Protein AF-A0A6B9CLL8-F1 (afdb_monomer_lite)

Secondary structure (DSSP, 8-state):
-EESSTTHHHHHH-HHHHSS-HHHHHHHTTPPEES-HHHHHHHHHH-SSS----B--HHHHHHHHHHTSPPBTTT---S----S--SS-PPP-----TT-TTHHHHHHHHHHHHHTTHHHHHHHHHHHHHHHHHHHTTB---SSSS------TT---HHHHHHHHHHHHHHHHHHHHHHHHHHHHHHHHHHHHHHHHHHHHTTS--------

pLDDT: mean 75.71, std 17.07, range [31.92, 96.31]

Organism: NCBI:txid1570515

Foldseek 3Di:
DEAPDDCPCVVLVVCVVCVVDVVSVVVSVPDDHDHDPVVLVVVCLPPPPDRRDYDDDQVVVLLCCLPPQFDAPPPLDRSDDRDPDDPDDDDDDDDDPPPDPCPVVVVVVVVVCVVVCVVVVVVVVVLVVSCVVSVVVRGHRDDDDDDDPPCVVPPPDVVNCVVVVVVVVVVVVVVVVVVVVCVVVVVVVVVVVVVVVVVVVVVPDDDDDDDD

InterPro domains:
  IPR052192 Ionotropic receptor [PTHR42643] (37-196)

Sequence (212 aa):
GTLDHNGWERWFNASNLTDNDPLLKKLFRKMEYVPTLLEGVQNASRAYFWPYAFLASRTALDYLVQTDFAPAYSTKRSLMHVSNECFVRYQVVQLFPPNSLYTDKMNNFVTRSNEHGLLDQLVTDNDWEVQRIAMKTGKKVTKGLSQTVLMEDRVLSVEDTQGMFLILGSGVLMALLALSLEKLNGCIVALRARNKSDRVQDHGVDFNRPKL

Structure (mmCIF, N/CA/C/O backbone):
data_AF-A0A6B9CLL8-F1
#
_entry.id   AF-A0A6B9CLL8-F1
#
loop_
_atom_site.group_PDB
_atom_site.id
_atom_site.type_symbol
_atom_site.label_atom_id
_atom_site.label_alt_id
_atom_site.label_comp_id
_atom_site.label_asym_id
_atom_site.label_entity_id
_atom_site.label_seq_id
_atom_site.pdbx_PDB_ins_code
_atom_site.Cartn_x
_atom_site.Cartn_y
_atom_site.Cartn_z
_atom_site.occupancy
_atom_site.B_iso_or_equiv
_atom_site.auth_seq_id
_atom_site.auth_comp_id
_atom_site.auth_asym_id
_atom_site.auth_atom_id
_atom_site.pdbx_PDB_model_num
ATOM 1 N N . GLY A 1 1 ? 5.970 -9.712 6.180 1.00 85.50 1 GLY A N 1
ATOM 2 C CA . GLY A 1 1 ? 6.668 -10.459 5.126 1.00 85.50 1 GLY A CA 1
ATOM 3 C C . GLY A 1 1 ? 6.700 -9.693 3.821 1.00 85.50 1 GLY A C 1
ATOM 4 O O . GLY A 1 1 ? 6.220 -8.565 3.768 1.00 85.50 1 GLY A O 1
ATOM 5 N N . THR A 1 2 ? 7.261 -10.300 2.782 1.00 89.00 2 THR A N 1
ATOM 6 C CA . THR A 1 2 ? 7.243 -9.818 1.393 1.00 89.00 2 THR A CA 1
ATOM 7 C C . THR A 1 2 ? 7.076 -10.998 0.433 1.00 89.00 2 THR A C 1
ATOM 9 O O . THR A 1 2 ? 6.972 -12.138 0.881 1.00 89.00 2 THR A O 1
ATOM 12 N N . LEU A 1 3 ? 7.014 -10.734 -0.870 1.00 89.50 3 LEU A N 1
ATOM 13 C CA . LEU A 1 3 ? 6.911 -11.776 -1.888 1.00 89.50 3 LEU A CA 1
ATOM 14 C C . LEU A 1 3 ? 8.250 -12.505 -2.050 1.00 89.50 3 LEU A C 1
ATOM 16 O O . LEU A 1 3 ? 9.308 -11.877 -2.035 1.00 89.50 3 LEU A O 1
ATOM 20 N N . ASP A 1 4 ? 8.204 -13.820 -2.221 1.00 87.19 4 ASP A N 1
ATOM 21 C CA . ASP A 1 4 ? 9.389 -14.647 -2.482 1.00 87.19 4 ASP A CA 1
ATOM 22 C C . ASP A 1 4 ? 9.936 -14.483 -3.912 1.00 87.19 4 ASP A C 1
ATOM 24 O O . ASP A 1 4 ? 11.095 -14.761 -4.165 1.00 87.19 4 ASP A O 1
ATOM 28 N N . HIS A 1 5 ? 9.144 -13.963 -4.845 1.00 85.38 5 HIS A N 1
ATOM 29 C CA . HIS A 1 5 ? 9.512 -13.825 -6.256 1.00 85.38 5 HIS A CA 1
ATOM 30 C C . HIS A 1 5 ? 9.568 -12.357 -6.735 1.00 85.38 5 HIS A C 1
ATOM 32 O O . HIS A 1 5 ? 9.324 -11.413 -5.980 1.00 85.38 5 HIS A O 1
ATOM 38 N N . ASN A 1 6 ? 9.806 -12.139 -8.035 1.00 79.94 6 ASN A N 1
ATOM 39 C CA . ASN A 1 6 ? 9.796 -10.821 -8.703 1.00 79.94 6 ASN A CA 1
ATOM 40 C C . ASN A 1 6 ? 10.872 -9.840 -8.206 1.00 79.94 6 ASN A C 1
ATOM 42 O O . ASN A 1 6 ? 10.711 -8.623 -8.284 1.00 79.94 6 ASN A O 1
ATOM 46 N N . GLY A 1 7 ? 11.989 -10.370 -7.702 1.00 81.00 7 GLY A N 1
ATOM 47 C CA . GLY A 1 7 ? 13.150 -9.582 -7.289 1.00 81.00 7 GLY A CA 1
ATOM 48 C C . GLY A 1 7 ? 13.070 -9.008 -5.874 1.00 81.00 7 GLY A C 1
ATOM 49 O O . GLY A 1 7 ? 14.084 -8.505 -5.397 1.00 81.00 7 GLY A O 1
ATOM 50 N N . TRP A 1 8 ? 11.935 -9.128 -5.177 1.00 81.75 8 TRP A N 1
ATOM 51 C CA . TRP A 1 8 ? 11.786 -8.717 -3.774 1.00 81.75 8 TRP A CA 1
ATOM 52 C C . TRP A 1 8 ? 12.769 -9.442 -2.853 1.00 81.75 8 TRP A C 1
ATOM 54 O O . TRP A 1 8 ? 13.463 -8.799 -2.065 1.00 81.75 8 TRP A O 1
ATOM 64 N N . GLU A 1 9 ? 12.908 -10.757 -3.036 1.00 80.25 9 GLU A N 1
ATOM 65 C CA . GLU A 1 9 ? 13.928 -11.576 -2.379 1.00 80.25 9 GLU A CA 1
ATOM 66 C C . GLU A 1 9 ? 15.328 -10.984 -2.570 1.00 80.25 9 GLU A C 1
ATOM 68 O O . GLU A 1 9 ? 16.073 -10.845 -1.613 1.00 80.25 9 GLU A O 1
ATOM 73 N N . ARG A 1 10 ? 15.682 -10.541 -3.782 1.00 79.88 10 ARG A N 1
ATOM 74 C CA . ARG A 1 10 ? 17.022 -10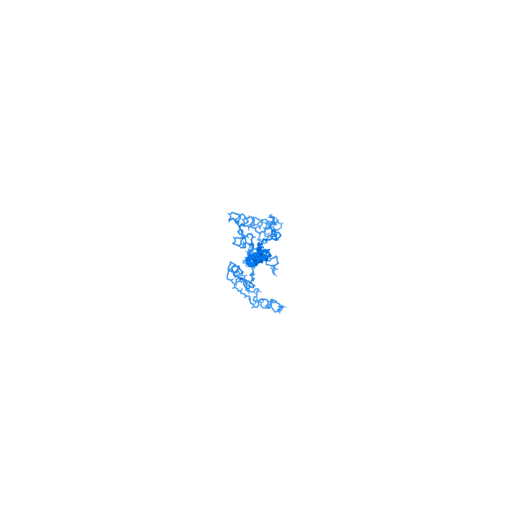.024 -4.073 1.00 79.88 10 ARG A CA 1
ATOM 75 C C . ARG A 1 10 ? 17.221 -8.652 -3.463 1.00 79.88 10 ARG A C 1
ATOM 77 O O . ARG A 1 10 ? 18.300 -8.391 -2.967 1.00 79.88 10 ARG A O 1
ATOM 84 N N . TRP A 1 11 ? 16.209 -7.792 -3.459 1.00 75.44 11 TRP A N 1
ATOM 85 C CA . TRP A 1 11 ? 16.319 -6.455 -2.874 1.00 75.44 11 TRP A CA 1
ATOM 86 C C . TRP A 1 11 ? 16.490 -6.480 -1.357 1.00 75.44 11 TRP A C 1
ATOM 88 O O . TRP A 1 11 ? 17.262 -5.685 -0.825 1.00 75.44 11 TRP A O 1
ATOM 98 N N . PHE A 1 12 ? 15.808 -7.396 -0.669 1.00 74.94 12 PHE A N 1
ATOM 99 C CA . PHE A 1 12 ? 15.876 -7.496 0.789 1.00 74.94 12 PHE A CA 1
ATOM 100 C C . PHE A 1 12 ? 16.927 -8.490 1.301 1.00 74.94 12 PHE A C 1
ATOM 102 O O . PHE A 1 12 ? 17.366 -8.368 2.444 1.00 74.94 12 PHE A O 1
ATOM 109 N N . ASN A 1 13 ? 17.370 -9.432 0.464 1.00 70.81 13 ASN A N 1
ATOM 110 C CA . ASN A 1 13 ? 18.474 -10.349 0.757 1.00 70.81 13 ASN A CA 1
ATOM 111 C C . ASN A 1 13 ? 19.832 -9.828 0.253 1.00 70.81 13 ASN A C 1
ATOM 113 O O . ASN A 1 13 ? 20.867 -10.276 0.739 1.00 70.81 13 ASN A O 1
ATOM 117 N N . ALA A 1 14 ? 19.874 -8.889 -0.706 1.00 57.78 14 ALA A N 1
ATOM 118 C CA . ALA A 1 14 ? 21.137 -8.322 -1.173 1.00 57.78 14 ALA A CA 1
ATOM 119 C C . ALA A 1 14 ? 21.831 -7.593 -0.022 1.00 57.78 14 ALA A C 1
ATOM 121 O O . ALA A 1 14 ? 21.461 -6.483 0.366 1.00 57.78 14 ALA A O 1
ATOM 122 N N . SER A 1 15 ? 22.901 -8.223 0.454 1.00 51.88 15 SER A N 1
ATOM 123 C CA . SER A 1 15 ? 23.824 -7.746 1.480 1.00 51.88 15 SER A CA 1
ATOM 124 C C . SER A 1 15 ? 24.283 -6.299 1.278 1.00 51.88 15 SER A C 1
ATOM 126 O O . SER A 1 15 ? 24.582 -5.625 2.252 1.00 51.88 15 SER A O 1
ATOM 128 N N . ASN A 1 16 ? 24.284 -5.786 0.043 1.00 53.16 16 ASN A N 1
ATOM 129 C CA . ASN A 1 16 ? 24.733 -4.428 -0.272 1.00 53.16 16 ASN A CA 1
ATOM 130 C C . ASN A 1 16 ? 23.825 -3.314 0.282 1.00 53.16 16 ASN A C 1
ATOM 132 O O . ASN A 1 16 ? 24.321 -2.220 0.542 1.00 53.16 16 ASN A O 1
ATOM 136 N N . LEU A 1 17 ? 22.520 -3.556 0.472 1.00 54.84 17 LEU A N 1
ATOM 137 C CA . LEU A 1 17 ? 21.635 -2.575 1.123 1.00 54.84 17 LEU A CA 1
ATOM 138 C C . LEU A 1 17 ? 21.732 -2.665 2.656 1.00 54.84 17 LEU A C 1
ATOM 140 O O . LEU A 1 17 ? 21.544 -1.677 3.359 1.00 54.84 17 LEU A O 1
ATOM 144 N N . THR A 1 18 ? 22.037 -3.859 3.165 1.00 53.62 18 THR A N 1
ATOM 145 C CA . THR A 1 18 ? 22.055 -4.203 4.590 1.00 53.62 18 THR A CA 1
ATOM 146 C C . THR A 1 18 ? 23.403 -3.980 5.275 1.00 53.62 18 THR A C 1
ATOM 148 O O . THR A 1 18 ? 23.436 -3.908 6.504 1.00 53.62 18 THR A O 1
ATOM 151 N N . ASP A 1 19 ? 24.502 -3.880 4.521 1.00 55.56 19 ASP A N 1
ATOM 152 C CA . ASP A 1 19 ? 25.832 -3.563 5.065 1.00 55.56 19 ASP A CA 1
ATOM 153 C C . ASP A 1 19 ? 26.026 -2.067 5.323 1.00 55.56 19 ASP A C 1
ATOM 155 O O . ASP A 1 19 ? 26.735 -1.695 6.255 1.00 55.56 19 ASP A O 1
ATOM 159 N N . ASN A 1 20 ? 25.358 -1.207 4.550 1.00 61.34 20 ASN A N 1
ATOM 160 C CA . ASN A 1 20 ? 25.517 0.242 4.671 1.00 61.34 20 ASN A CA 1
ATOM 161 C C . ASN A 1 20 ? 24.658 0.861 5.786 1.00 61.34 20 ASN A C 1
ATOM 163 O O . ASN A 1 20 ? 24.985 1.951 6.253 1.00 61.34 20 ASN A O 1
ATOM 167 N N . ASP A 1 21 ? 23.590 0.185 6.236 1.00 69.94 21 ASP A N 1
ATOM 168 C CA . ASP A 1 21 ? 22.711 0.686 7.299 1.00 69.94 21 ASP A CA 1
ATOM 169 C C . ASP A 1 21 ? 22.381 -0.397 8.356 1.00 69.94 21 ASP A C 1
ATOM 171 O O . ASP A 1 21 ? 21.624 -1.345 8.090 1.00 69.94 21 ASP A O 1
ATOM 175 N N . PRO A 1 22 ? 22.901 -0.266 9.596 1.00 78.00 22 PRO A N 1
ATOM 176 C CA . PRO A 1 22 ? 22.652 -1.226 10.669 1.00 78.00 22 PRO A CA 1
ATOM 177 C C . PRO A 1 22 ? 21.174 -1.292 11.096 1.00 78.00 22 PRO A C 1
ATOM 179 O O . PRO A 1 22 ? 20.748 -2.307 11.663 1.00 78.00 22 PRO A O 1
ATOM 182 N N . LEU A 1 23 ? 20.372 -0.255 10.823 1.00 77.50 23 LEU A N 1
ATOM 183 C CA . LEU A 1 23 ? 18.944 -0.230 11.137 1.00 77.50 23 LEU A CA 1
ATOM 184 C C . LEU A 1 23 ? 18.158 -1.159 10.208 1.00 77.50 23 LEU A C 1
ATOM 186 O O . LEU A 1 23 ? 17.370 -1.977 10.695 1.00 77.50 23 LEU A O 1
ATOM 190 N N . LEU A 1 24 ? 18.423 -1.112 8.897 1.00 75.25 24 LEU A N 1
ATOM 191 C CA . LEU A 1 24 ? 17.809 -2.025 7.922 1.00 75.25 24 LEU A CA 1
ATOM 192 C C . LEU A 1 24 ? 18.134 -3.486 8.247 1.00 75.25 24 LEU A C 1
ATOM 194 O O . LEU A 1 24 ? 17.255 -4.347 8.190 1.00 75.25 24 LEU A O 1
ATOM 198 N N . LYS A 1 25 ? 19.372 -3.764 8.674 1.00 75.38 25 LYS A N 1
ATOM 199 C CA . LYS A 1 25 ? 19.801 -5.109 9.086 1.00 75.38 25 LYS A CA 1
ATOM 200 C C . LYS A 1 25 ? 19.014 -5.641 10.270 1.00 75.38 25 LYS A C 1
ATOM 202 O O . LYS A 1 25 ? 18.680 -6.823 10.305 1.00 75.38 25 LYS A O 1
ATOM 207 N N . LYS A 1 26 ? 18.686 -4.782 11.237 1.00 79.12 26 LYS A N 1
ATOM 208 C CA . LYS A 1 26 ? 17.859 -5.161 12.386 1.00 79.12 26 LYS A CA 1
ATOM 209 C C . LYS A 1 26 ? 16.390 -5.337 11.995 1.00 79.12 26 LYS A C 1
ATOM 211 O O . LYS A 1 26 ? 15.757 -6.269 12.488 1.00 79.12 26 LYS A O 1
ATOM 216 N N . LEU A 1 27 ? 15.877 -4.479 11.111 1.00 77.44 27 LEU A N 1
ATOM 217 C CA . LEU A 1 27 ? 14.485 -4.488 10.660 1.00 77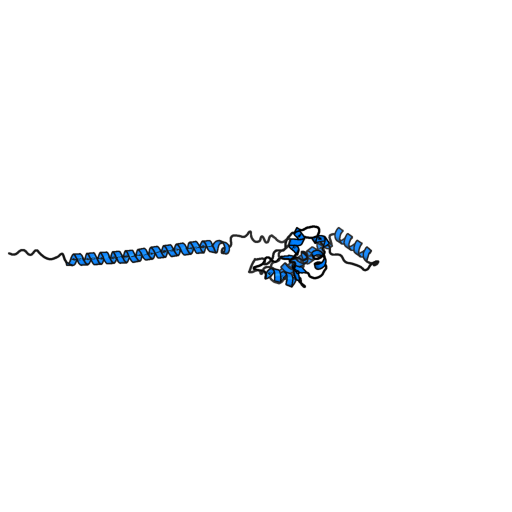.44 27 LEU A CA 1
ATOM 218 C C . LEU A 1 27 ? 14.162 -5.720 9.802 1.00 77.44 27 LEU A C 1
ATOM 220 O O . LEU A 1 27 ? 13.154 -6.384 10.026 1.00 77.44 27 LEU A O 1
ATOM 224 N N . PHE A 1 28 ? 15.043 -6.065 8.862 1.00 78.94 28 PHE A N 1
ATOM 225 C CA . PHE A 1 28 ? 14.810 -7.138 7.892 1.00 78.94 28 PHE A CA 1
ATOM 226 C C . PHE A 1 28 ? 15.349 -8.509 8.314 1.00 78.94 28 PHE A C 1
ATOM 228 O O . PHE A 1 28 ? 15.120 -9.498 7.623 1.00 78.94 28 PHE A O 1
ATOM 235 N N . ARG A 1 29 ? 15.963 -8.622 9.501 1.00 76.62 29 ARG A N 1
ATOM 236 C CA . ARG A 1 29 ? 16.485 -9.894 10.040 1.00 76.62 29 ARG A CA 1
ATOM 237 C C . ARG A 1 29 ? 15.439 -11.011 10.137 1.00 76.62 29 ARG A C 1
ATOM 239 O O . ARG A 1 29 ? 15.800 -12.181 10.085 1.00 76.62 29 ARG A O 1
ATOM 246 N N . LYS A 1 30 ? 14.169 -10.659 10.352 1.00 80.25 30 LYS A N 1
ATOM 247 C CA . LYS A 1 30 ? 13.047 -11.602 10.510 1.00 80.25 30 LYS A CA 1
ATOM 248 C C . LYS A 1 30 ? 12.026 -11.483 9.374 1.00 80.25 30 LYS A C 1
ATOM 250 O O . LYS A 1 30 ? 10.833 -11.671 9.599 1.00 80.25 30 LYS A O 1
ATOM 255 N N . MET A 1 31 ? 12.469 -11.101 8.177 1.00 84.44 31 MET A N 1
ATOM 256 C CA . MET A 1 31 ? 11.570 -11.011 7.034 1.00 84.44 31 MET A CA 1
ATOM 257 C C . MET A 1 31 ? 11.110 -12.407 6.604 1.00 84.44 31 MET A C 1
ATOM 259 O O . MET A 1 31 ? 11.920 -13.278 6.309 1.00 84.44 31 MET A O 1
ATOM 263 N N . GLU A 1 32 ? 9.797 -12.601 6.580 1.00 87.19 32 GLU A N 1
ATOM 264 C CA . GLU A 1 32 ? 9.150 -13.793 6.034 1.00 87.19 32 GLU A CA 1
ATOM 265 C C . GLU A 1 32 ? 8.840 -13.587 4.547 1.00 87.19 32 GLU A C 1
ATOM 267 O O . GLU A 1 32 ? 8.363 -12.513 4.167 1.00 87.19 32 GLU A O 1
ATOM 272 N N . TYR A 1 33 ? 9.082 -14.609 3.730 1.00 89.56 33 TYR A N 1
ATOM 273 C CA . TYR A 1 33 ? 8.759 -14.613 2.307 1.00 89.56 33 TYR A CA 1
ATOM 274 C C . TYR A 1 33 ? 7.507 -15.456 2.059 1.00 89.56 33 TYR A C 1
ATOM 276 O O . TYR A 1 33 ? 7.369 -16.539 2.624 1.00 89.56 33 TYR A O 1
ATOM 284 N N . VAL A 1 34 ? 6.589 -14.934 1.251 1.00 91.19 34 VAL A N 1
ATOM 285 C CA . VAL A 1 34 ? 5.264 -15.512 0.995 1.00 91.19 34 VAL A CA 1
ATOM 286 C C . VAL A 1 34 ? 5.070 -15.659 -0.519 1.00 91.19 34 VAL A C 1
ATOM 288 O O . VAL A 1 34 ? 5.443 -14.733 -1.245 1.00 91.19 34 VAL A O 1
ATOM 291 N N . PRO A 1 35 ? 4.467 -16.758 -1.011 1.00 90.06 35 PRO A N 1
ATOM 292 C CA . PRO A 1 35 ? 4.366 -17.017 -2.448 1.00 90.06 35 PRO A CA 1
ATOM 293 C C . PRO A 1 35 ? 3.311 -16.163 -3.156 1.00 90.06 35 PRO A C 1
ATOM 295 O O . PRO A 1 35 ? 3.403 -15.935 -4.358 1.00 90.06 35 PRO A O 1
ATOM 298 N N . THR A 1 36 ? 2.282 -15.681 -2.446 1.00 90.75 36 THR A N 1
ATOM 299 C CA . THR A 1 36 ? 1.207 -14.891 -3.066 1.00 90.75 36 THR A CA 1
ATOM 300 C C . THR A 1 36 ? 0.857 -13.627 -2.289 1.00 90.75 36 THR A C 1
ATOM 302 O O . THR A 1 36 ? 0.980 -13.548 -1.064 1.00 90.75 36 THR A O 1
ATOM 305 N N . LEU A 1 37 ? 0.373 -12.614 -3.020 1.00 89.25 37 LEU A N 1
ATOM 306 C CA . LEU A 1 37 ? -0.073 -11.343 -2.443 1.00 89.25 37 LEU A CA 1
ATOM 307 C C . LEU A 1 37 ? -1.243 -11.552 -1.471 1.00 89.25 37 LEU A C 1
ATOM 309 O O . LEU A 1 37 ? -1.267 -10.966 -0.391 1.00 89.25 37 LEU A O 1
ATOM 313 N N . LEU A 1 38 ? -2.191 -12.412 -1.851 1.00 88.50 38 LEU A N 1
ATOM 314 C CA . LEU A 1 38 ? -3.371 -12.714 -1.050 1.00 88.50 38 LEU A CA 1
ATOM 315 C C . LEU A 1 38 ? -2.989 -13.375 0.276 1.00 88.50 38 LEU A C 1
ATOM 317 O O . LEU A 1 38 ? -3.479 -12.947 1.317 1.00 88.50 38 LEU A O 1
ATOM 321 N N . GLU A 1 39 ? -2.091 -14.361 0.263 1.00 88.94 39 GLU A N 1
ATOM 322 C CA . GLU A 1 39 ? -1.611 -15.000 1.493 1.00 88.94 39 GLU A CA 1
ATOM 323 C C . GLU A 1 39 ? -0.870 -14.013 2.392 1.00 88.94 39 GLU A C 1
ATOM 325 O O . GLU A 1 39 ? -1.106 -13.989 3.598 1.00 88.94 39 GLU A O 1
ATOM 330 N N . GLY A 1 40 ? -0.036 -13.139 1.821 1.00 88.75 40 GLY A N 1
ATOM 331 C CA . GLY A 1 40 ? 0.690 -12.131 2.594 1.00 88.75 40 GLY A CA 1
ATOM 332 C C . GLY A 1 40 ? -0.251 -11.176 3.329 1.00 88.75 40 GLY A C 1
ATOM 333 O O . GLY A 1 40 ? -0.046 -10.853 4.502 1.00 88.75 40 GLY A O 1
ATOM 334 N N . VAL A 1 41 ? -1.332 -10.781 2.658 1.00 87.75 41 VAL A N 1
ATOM 335 C CA . VAL A 1 41 ? -2.379 -9.923 3.217 1.00 87.75 41 VAL A CA 1
ATOM 336 C C . VAL A 1 41 ? -3.281 -10.678 4.205 1.00 87.75 41 VAL A C 1
ATOM 338 O O . VAL A 1 41 ? -3.643 -10.130 5.246 1.00 87.75 41 VAL A O 1
ATOM 341 N N . GLN A 1 42 ? -3.593 -11.954 3.964 1.00 87.06 42 GLN A N 1
ATOM 342 C CA . GLN A 1 42 ? -4.329 -12.796 4.915 1.00 87.06 42 GLN A CA 1
ATOM 343 C C . GLN A 1 42 ? -3.524 -13.089 6.188 1.00 87.06 42 GLN A C 1
ATOM 345 O O . GLN A 1 42 ? -4.085 -13.099 7.282 1.00 87.06 42 GLN A O 1
ATOM 350 N N . ASN A 1 43 ? -2.212 -13.281 6.079 1.00 87.31 43 ASN A N 1
ATOM 351 C CA . ASN A 1 43 ? -1.341 -13.449 7.240 1.00 87.31 43 ASN A CA 1
ATOM 352 C C . ASN A 1 43 ? -1.285 -12.159 8.063 1.00 87.31 43 ASN A C 1
ATOM 354 O O . ASN A 1 43 ? -1.385 -12.211 9.289 1.00 87.31 43 ASN A O 1
ATOM 358 N N . ALA A 1 44 ? -1.236 -11.000 7.395 1.00 85.38 44 ALA A N 1
ATOM 359 C CA . ALA A 1 44 ? -1.346 -9.702 8.055 1.00 85.38 44 ALA A CA 1
ATOM 360 C C . ALA A 1 44 ? -2.702 -9.504 8.754 1.00 85.38 44 ALA A C 1
ATOM 362 O O . ALA A 1 44 ? -2.745 -8.944 9.844 1.00 85.38 44 ALA A O 1
ATOM 363 N N . SER A 1 45 ? -3.798 -9.997 8.167 1.00 79.56 45 SER A N 1
ATOM 364 C CA . SER A 1 45 ? -5.144 -9.875 8.746 1.00 79.56 45 SER A CA 1
ATOM 365 C C . SER A 1 45 ? -5.357 -10.755 9.977 1.00 79.56 45 SER A C 1
ATOM 367 O O . SER A 1 45 ? -6.065 -10.372 10.906 1.00 79.56 45 SER A O 1
ATOM 369 N N . ARG A 1 46 ? -4.747 -11.945 9.992 1.00 79.25 46 ARG A N 1
ATOM 370 C CA . ARG A 1 46 ? -4.894 -12.935 11.069 1.00 79.25 46 ARG A CA 1
ATOM 371 C C . ARG A 1 46 ? -3.955 -12.689 12.245 1.00 79.25 46 ARG A C 1
ATOM 373 O O . ARG A 1 46 ? -4.168 -13.255 13.318 1.00 79.25 46 ARG A O 1
ATOM 380 N N . ALA A 1 47 ? -2.937 -11.853 12.071 1.00 73.19 47 ALA A N 1
ATOM 381 C CA . ALA A 1 47 ? -1.977 -11.509 13.108 1.00 73.19 47 ALA A CA 1
ATOM 382 C C . ALA A 1 47 ? -2.586 -10.533 14.139 1.00 73.19 47 ALA A C 1
ATOM 384 O O . ALA A 1 47 ? -2.223 -9.367 14.217 1.00 73.19 47 ALA A O 1
ATOM 385 N N . TYR A 1 48 ? -3.527 -11.021 14.953 1.00 65.19 48 TYR A N 1
ATOM 386 C CA . TYR A 1 48 ? -4.183 -10.228 16.001 1.00 65.19 48 TYR A CA 1
ATOM 387 C C . TYR A 1 48 ? -3.255 -9.882 17.173 1.00 65.19 48 TYR A C 1
ATOM 389 O O . TYR A 1 48 ? -3.410 -8.837 17.796 1.00 65.19 48 TYR A O 1
ATOM 397 N N . PHE A 1 49 ? -2.312 -10.771 17.500 1.00 63.97 49 PHE A N 1
ATOM 398 C CA . PHE A 1 49 ? -1.479 -10.654 18.706 1.00 63.97 49 PHE A CA 1
ATOM 399 C C . PHE A 1 49 ? -0.037 -10.211 18.421 1.00 63.97 49 PHE A C 1
ATOM 401 O O . PHE A 1 49 ? 0.670 -9.778 19.327 1.00 63.97 49 PHE A O 1
ATOM 408 N N . TRP A 1 50 ? 0.409 -10.306 17.166 1.00 72.81 50 TRP A N 1
ATOM 409 C CA . TRP A 1 50 ? 1.769 -9.963 16.755 1.00 72.81 50 TRP A CA 1
ATOM 410 C C . TRP A 1 50 ? 1.713 -8.894 15.667 1.00 72.81 50 TRP A C 1
ATOM 412 O O . TRP A 1 50 ? 0.976 -9.078 14.702 1.00 72.81 50 TRP A O 1
ATOM 422 N N . PRO A 1 51 ? 2.485 -7.798 15.773 1.00 79.88 51 PRO A N 1
ATOM 423 C CA . PRO A 1 51 ? 2.504 -6.778 14.736 1.00 79.88 51 PRO A CA 1
ATOM 424 C C . PRO A 1 51 ? 3.107 -7.371 13.459 1.00 79.88 51 PRO A C 1
ATOM 426 O O . PRO A 1 51 ? 4.315 -7.596 13.373 1.00 79.88 51 PRO A O 1
ATOM 429 N N . TYR A 1 52 ? 2.254 -7.639 12.473 1.00 85.56 52 TYR A N 1
ATOM 430 C CA . TYR A 1 52 ? 2.657 -8.129 11.164 1.00 85.56 52 TYR A CA 1
ATOM 431 C C . TYR A 1 52 ? 2.409 -7.063 10.105 1.00 85.56 52 TYR A C 1
ATOM 433 O O . TYR A 1 52 ? 1.299 -6.559 9.958 1.00 85.56 52 TYR A O 1
ATOM 441 N N . ALA A 1 53 ? 3.448 -6.747 9.339 1.00 87.06 53 ALA A N 1
ATOM 442 C CA . ALA A 1 53 ? 3.357 -5.872 8.182 1.00 87.06 53 ALA A CA 1
ATOM 443 C C . ALA A 1 53 ? 3.756 -6.647 6.928 1.00 87.06 53 ALA A C 1
ATOM 445 O O . ALA A 1 53 ? 4.740 -7.397 6.931 1.00 87.06 53 ALA A O 1
ATOM 446 N N . PHE A 1 54 ? 2.995 -6.459 5.856 1.00 89.88 54 PHE A N 1
ATOM 447 C CA . PHE A 1 54 ? 3.278 -7.046 4.555 1.00 89.88 54 PHE A CA 1
ATOM 448 C C . PHE A 1 54 ? 3.737 -5.965 3.573 1.00 89.88 54 PHE A C 1
ATOM 450 O O . PHE A 1 54 ? 3.110 -4.912 3.461 1.00 89.88 54 PHE A O 1
ATOM 457 N N . LEU A 1 55 ? 4.857 -6.219 2.895 1.00 88.62 55 LEU A N 1
ATOM 458 C CA . LEU A 1 55 ? 5.491 -5.309 1.947 1.00 88.62 55 LEU A CA 1
ATOM 459 C C . LEU A 1 55 ? 5.288 -5.828 0.525 1.00 88.62 55 LEU A C 1
ATOM 461 O O . LEU A 1 55 ? 5.773 -6.906 0.178 1.00 88.62 55 LEU A O 1
ATOM 465 N N . ALA A 1 56 ? 4.605 -5.034 -0.294 1.00 89.06 56 ALA A N 1
ATOM 466 C CA . ALA A 1 56 ? 4.401 -5.282 -1.715 1.00 89.06 56 ALA A CA 1
ATOM 467 C C . ALA A 1 56 ? 4.201 -3.951 -2.461 1.00 89.06 56 ALA A C 1
ATOM 469 O O . ALA A 1 56 ? 4.304 -2.871 -1.874 1.00 89.06 56 ALA A O 1
ATOM 470 N N . SER A 1 57 ? 3.933 -4.012 -3.767 1.00 88.81 57 SER A N 1
ATOM 471 C CA . SER A 1 57 ? 3.659 -2.814 -4.559 1.00 88.81 57 SER A CA 1
ATOM 472 C C . SER A 1 57 ? 2.364 -2.139 -4.101 1.00 88.81 57 SER A C 1
ATOM 474 O O . SER A 1 57 ? 1.341 -2.789 -3.881 1.00 88.81 57 SER A O 1
ATOM 476 N N . ARG A 1 58 ? 2.406 -0.807 -3.985 1.00 86.62 58 ARG A N 1
ATOM 477 C CA . ARG A 1 58 ? 1.278 0.008 -3.513 1.00 86.62 58 ARG A CA 1
ATOM 478 C C . ARG A 1 58 ? 0.008 -0.245 -4.323 1.00 86.62 58 ARG A C 1
ATOM 480 O O . ARG A 1 58 ? -1.018 -0.565 -3.741 1.00 86.62 58 ARG A O 1
ATOM 487 N N . THR A 1 59 ? 0.097 -0.175 -5.650 1.00 84.12 59 THR A N 1
ATOM 488 C CA . THR A 1 59 ? -1.053 -0.354 -6.548 1.00 84.12 59 THR A CA 1
ATOM 489 C C . THR A 1 59 ? -1.693 -1.735 -6.405 1.00 84.12 59 THR A C 1
ATOM 491 O O . THR A 1 59 ? -2.914 -1.844 -6.397 1.00 84.12 59 THR A O 1
ATOM 494 N N . ALA A 1 60 ? -0.891 -2.793 -6.234 1.00 86.88 60 ALA A N 1
ATOM 495 C CA . ALA A 1 60 ? -1.426 -4.141 -6.055 1.00 86.88 60 ALA A CA 1
ATOM 496 C C . ALA A 1 60 ? -2.101 -4.310 -4.687 1.00 86.88 60 ALA A C 1
ATOM 498 O O . ALA A 1 60 ? -3.159 -4.929 -4.600 1.00 86.88 60 ALA A O 1
ATOM 499 N N . LEU A 1 61 ? -1.516 -3.738 -3.628 1.00 87.31 61 LEU A N 1
ATOM 500 C CA . LEU A 1 61 ? -2.128 -3.732 -2.298 1.00 87.31 61 LEU A CA 1
ATOM 501 C C . LEU A 1 61 ? -3.430 -2.934 -2.280 1.00 87.31 61 LEU A C 1
ATOM 503 O O . LEU A 1 61 ? -4.415 -3.399 -1.720 1.00 87.31 61 LEU A O 1
ATOM 507 N N . ASP A 1 62 ? -3.448 -1.764 -2.913 1.00 83.06 62 ASP A N 1
ATOM 508 C CA . ASP A 1 62 ? -4.637 -0.920 -3.005 1.00 83.06 62 ASP A CA 1
ATOM 509 C C . ASP A 1 62 ? -5.775 -1.632 -3.731 1.00 83.06 62 ASP A C 1
ATOM 511 O O . ASP A 1 62 ? -6.898 -1.658 -3.229 1.00 83.06 62 ASP A O 1
ATOM 515 N N . TYR A 1 63 ? -5.467 -2.258 -4.868 1.00 83.12 63 TYR A N 1
ATOM 516 C CA . TYR A 1 63 ? -6.425 -3.066 -5.611 1.00 83.12 63 TYR A CA 1
ATOM 517 C C . TYR A 1 63 ? -6.977 -4.203 -4.744 1.00 83.12 63 TYR A C 1
ATOM 519 O O . TYR A 1 63 ? -8.187 -4.306 -4.568 1.00 83.12 63 TYR A O 1
ATOM 527 N N . LEU A 1 64 ? -6.101 -5.003 -4.128 1.00 83.69 64 LEU A N 1
ATOM 528 C CA . LEU A 1 64 ? -6.507 -6.161 -3.330 1.00 83.69 64 LEU A CA 1
ATOM 529 C C . LEU A 1 64 ? -7.349 -5.769 -2.107 1.00 83.69 64 LEU A C 1
ATOM 531 O O . LEU A 1 64 ? -8.339 -6.424 -1.773 1.00 83.69 64 LEU A O 1
ATOM 535 N N . VAL A 1 65 ? -6.975 -4.679 -1.433 1.00 79.44 65 VAL A N 1
ATOM 536 C CA . VAL A 1 65 ? -7.733 -4.159 -0.291 1.00 79.44 65 VAL A CA 1
ATOM 537 C C . VAL A 1 65 ? -9.122 -3.696 -0.731 1.00 79.44 65 VAL A C 1
ATOM 539 O O . VAL A 1 65 ? -10.083 -3.922 -0.003 1.00 79.44 65 VAL A O 1
ATOM 542 N N . GLN A 1 66 ? -9.262 -3.103 -1.917 1.00 75.94 66 GLN A N 1
ATOM 543 C CA . GLN A 1 66 ? -10.557 -2.657 -2.436 1.00 75.94 66 GLN A CA 1
ATOM 544 C C . GLN A 1 66 ? -11.434 -3.801 -2.953 1.00 75.94 66 GLN A C 1
ATOM 546 O O . GLN A 1 66 ? -12.652 -3.764 -2.773 1.00 75.94 66 GLN A O 1
ATOM 551 N N . THR A 1 67 ? -10.854 -4.817 -3.590 1.00 76.62 67 THR A N 1
ATOM 552 C CA . THR A 1 67 ? -11.637 -5.917 -4.163 1.00 76.62 67 THR A CA 1
ATOM 553 C C . THR A 1 67 ? -12.071 -6.916 -3.107 1.00 76.62 67 THR A C 1
ATOM 555 O O . THR A 1 67 ? -13.242 -7.294 -3.091 1.00 76.62 67 THR A O 1
ATOM 558 N N . ASP A 1 68 ? -11.181 -7.305 -2.190 1.00 77.62 68 ASP A N 1
ATOM 559 C CA . ASP A 1 68 ? -11.413 -8.434 -1.282 1.00 77.62 68 ASP A CA 1
ATOM 560 C C . ASP A 1 68 ? -11.678 -8.003 0.158 1.00 77.62 68 ASP A C 1
ATOM 562 O O . ASP A 1 68 ? -12.608 -8.522 0.780 1.00 77.62 68 ASP A O 1
ATOM 566 N N . PHE A 1 69 ? -10.942 -7.005 0.656 1.00 74.25 69 PHE A N 1
ATOM 567 C CA . PHE A 1 69 ? -10.983 -6.566 2.061 1.00 74.25 69 PHE A CA 1
ATOM 568 C C . PHE A 1 69 ? -11.762 -5.266 2.295 1.00 74.25 69 PHE A C 1
ATOM 570 O O . PHE A 1 69 ? -11.719 -4.706 3.396 1.00 74.25 69 PHE A O 1
ATOM 577 N N . ALA A 1 70 ? -12.482 -4.782 1.282 1.00 68.31 70 ALA A N 1
ATOM 578 C CA . ALA A 1 70 ? -13.254 -3.559 1.406 1.00 68.31 70 ALA A CA 1
ATOM 579 C C . ALA A 1 70 ? -14.333 -3.705 2.490 1.00 68.31 70 ALA A C 1
ATOM 581 O O . ALA A 1 70 ? -14.966 -4.764 2.601 1.00 68.31 70 ALA A O 1
ATOM 582 N N . PRO A 1 71 ? -14.572 -2.649 3.290 1.00 63.75 71 PRO A N 1
ATOM 583 C 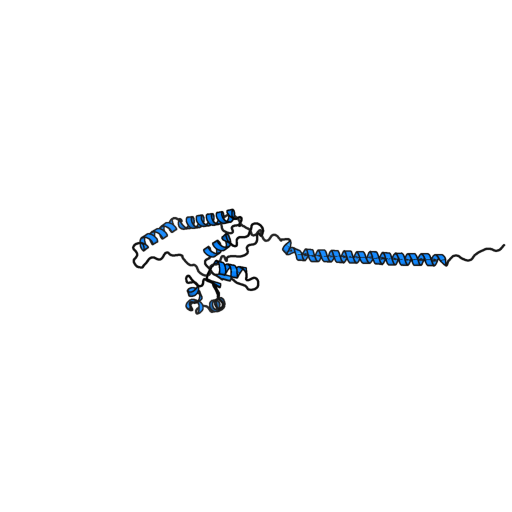CA . PRO A 1 71 ? -15.569 -2.701 4.342 1.00 63.75 71 PRO A CA 1
ATOM 584 C C . PRO A 1 71 ? -16.941 -2.988 3.733 1.00 63.75 71 PRO A C 1
ATOM 586 O O . PRO A 1 71 ? -17.418 -2.271 2.845 1.00 63.75 71 PRO A O 1
ATOM 589 N N . ALA A 1 72 ? -17.587 -4.037 4.241 1.00 56.94 72 ALA A N 1
ATOM 590 C CA . ALA A 1 72 ? -18.990 -4.287 3.964 1.00 56.94 72 ALA A CA 1
ATOM 591 C C . ALA A 1 72 ? -19.815 -3.077 4.429 1.00 56.94 72 ALA A C 1
ATOM 593 O O . ALA A 1 72 ? -19.478 -2.429 5.429 1.00 56.94 72 ALA A O 1
ATOM 594 N N . TYR A 1 73 ? -20.917 -2.779 3.731 1.00 55.28 73 TYR A N 1
ATOM 595 C CA . TYR A 1 73 ? -21.805 -1.661 4.086 1.00 55.28 73 TYR A CA 1
ATOM 596 C C . TYR A 1 73 ? -22.214 -1.657 5.568 1.00 55.28 73 TYR A C 1
ATOM 598 O O . TYR A 1 73 ? -22.423 -0.580 6.128 1.00 55.28 73 TYR A O 1
ATOM 606 N N . SER A 1 74 ? -22.281 -2.834 6.199 1.00 51.53 74 SER A N 1
ATOM 607 C CA . SER A 1 74 ? -22.684 -3.019 7.592 1.00 51.53 74 SER A CA 1
ATOM 608 C C . SER A 1 74 ? -21.618 -2.643 8.623 1.00 51.53 74 SER A C 1
ATOM 610 O O . SER A 1 74 ? -21.969 -2.104 9.667 1.00 51.53 74 SER A O 1
ATOM 612 N N . THR A 1 75 ? -20.330 -2.906 8.376 1.00 57.53 75 THR A N 1
ATOM 613 C CA . THR A 1 75 ? -19.311 -2.833 9.439 1.00 57.53 75 THR A CA 1
ATOM 614 C C . THR A 1 75 ? -18.563 -1.506 9.494 1.00 57.53 75 THR A C 1
ATOM 616 O O . THR A 1 75 ? -17.951 -1.232 10.521 1.00 57.53 75 THR A O 1
ATOM 619 N N . LYS A 1 76 ? -18.594 -0.682 8.427 1.00 57.66 76 LYS A N 1
ATOM 620 C CA . LYS A 1 76 ? -17.915 0.638 8.294 1.00 57.66 76 LYS A CA 1
ATOM 621 C C . LYS A 1 76 ? -16.430 0.689 8.745 1.00 57.66 76 LYS A C 1
ATOM 623 O O . LYS A 1 76 ? -15.846 1.767 8.762 1.00 57.66 76 LYS A O 1
ATOM 628 N N . ARG A 1 77 ? -15.797 -0.440 9.078 1.00 56.31 77 ARG A N 1
ATOM 629 C CA . ARG A 1 77 ? -14.433 -0.551 9.613 1.00 56.31 77 ARG A CA 1
ATOM 630 C C . ARG A 1 77 ? -13.510 -1.108 8.540 1.00 56.31 77 ARG A C 1
ATOM 632 O O . ARG A 1 77 ? -13.761 -2.200 8.034 1.00 56.31 77 ARG A O 1
ATOM 639 N N . SER A 1 78 ? -12.447 -0.379 8.203 1.00 61.44 78 SER A N 1
ATOM 640 C CA . SER A 1 78 ? -11.378 -0.916 7.363 1.00 61.44 78 SER A CA 1
ATOM 641 C C . SER A 1 78 ? -10.560 -1.919 8.177 1.00 61.44 78 SER A C 1
ATOM 643 O O . SER A 1 78 ? -10.061 -1.606 9.255 1.00 61.44 78 SER A O 1
ATOM 645 N N . LEU A 1 79 ? -10.433 -3.144 7.666 1.00 66.12 79 LEU A N 1
ATOM 646 C CA . LEU A 1 79 ? -9.604 -4.186 8.285 1.00 66.12 79 LEU A CA 1
ATOM 647 C C . LEU A 1 79 ? -8.106 -3.891 8.143 1.00 66.12 79 LEU A C 1
ATOM 649 O O . LEU A 1 79 ? -7.298 -4.437 8.886 1.00 66.12 79 LEU A O 1
ATOM 653 N N . MET A 1 80 ? -7.733 -3.061 7.166 1.00 74.12 80 MET A N 1
ATOM 654 C CA . MET A 1 80 ? -6.349 -2.824 6.778 1.00 74.12 80 MET A CA 1
ATOM 655 C C . MET A 1 80 ? -6.130 -1.373 6.377 1.00 74.12 80 MET A C 1
ATOM 657 O O . MET A 1 80 ? -7.020 -0.722 5.828 1.00 74.12 80 MET A O 1
ATOM 661 N N . HIS A 1 81 ? -4.917 -0.892 6.629 1.00 76.81 81 HIS A N 1
ATOM 662 C CA . HIS A 1 81 ? -4.461 0.427 6.223 1.00 76.81 81 HIS A CA 1
ATOM 663 C C . HIS A 1 81 ? -3.200 0.280 5.370 1.00 76.81 81 HIS A C 1
ATOM 665 O O . HIS A 1 81 ? -2.184 -0.238 5.837 1.00 76.81 81 HI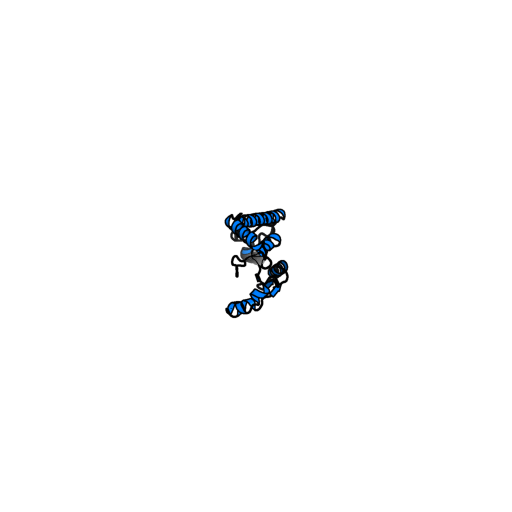S A O 1
ATOM 671 N N . VAL A 1 82 ? -3.263 0.746 4.123 1.00 82.44 82 VAL A N 1
ATOM 672 C CA . VAL A 1 82 ? -2.090 0.830 3.245 1.00 82.44 82 VAL A CA 1
ATOM 673 C C . VAL A 1 82 ? -1.352 2.126 3.566 1.00 82.44 82 VAL A C 1
ATOM 675 O O . VAL A 1 82 ? -1.948 3.201 3.548 1.00 82.44 82 VAL A O 1
ATOM 678 N N . SER A 1 83 ? -0.058 2.031 3.875 1.00 81.75 83 SER A N 1
ATOM 679 C CA . SER A 1 83 ? 0.782 3.207 4.131 1.00 81.75 83 SER A CA 1
ATOM 680 C C . SER A 1 83 ? 0.800 4.152 2.925 1.00 81.75 83 SER A C 1
ATOM 682 O O . SER A 1 83 ? 0.870 3.709 1.777 1.00 81.75 83 SER A O 1
ATOM 684 N N . ASN A 1 84 ? 0.783 5.461 3.188 1.00 79.81 84 ASN A N 1
ATOM 685 C CA . ASN A 1 84 ? 0.979 6.475 2.149 1.00 79.81 84 ASN A CA 1
ATOM 686 C C . ASN A 1 84 ? 2.441 6.572 1.699 1.00 79.81 84 ASN A C 1
ATOM 688 O O . ASN A 1 84 ? 2.699 6.972 0.565 1.00 79.81 84 ASN A O 1
ATOM 692 N N . GLU A 1 85 ? 3.368 6.178 2.573 1.00 82.88 85 GLU A N 1
ATOM 693 C CA . GLU A 1 85 ? 4.802 6.236 2.318 1.00 82.88 85 GLU A CA 1
ATOM 694 C C . GLU A 1 85 ? 5.298 4.962 1.634 1.00 82.88 85 GLU A C 1
ATOM 696 O O . GLU A 1 85 ? 5.012 3.845 2.078 1.00 82.88 85 GLU A O 1
ATOM 701 N N . CYS A 1 86 ? 6.084 5.147 0.572 1.00 82.00 86 CYS A N 1
ATOM 702 C CA . CYS A 1 86 ? 6.770 4.075 -0.141 1.00 82.00 86 CYS A CA 1
ATOM 703 C C . CYS A 1 86 ? 8.241 4.029 0.287 1.00 82.00 86 CYS A C 1
ATOM 705 O O . CYS A 1 86 ? 8.940 5.033 0.177 1.00 82.00 86 CYS A O 1
ATOM 707 N N . PHE A 1 87 ? 8.740 2.855 0.681 1.00 77.75 87 PHE A N 1
ATOM 708 C CA . PHE A 1 87 ? 10.162 2.666 1.005 1.00 77.75 87 PHE A CA 1
ATOM 709 C C . PHE A 1 87 ? 11.075 2.861 -0.210 1.00 77.75 87 PHE A C 1
ATOM 711 O O . PHE A 1 87 ? 12.162 3.417 -0.096 1.00 77.75 87 PHE A O 1
ATOM 718 N N . VAL A 1 88 ? 10.628 2.395 -1.378 1.00 78.06 88 VAL A N 1
ATOM 719 C CA . VAL A 1 88 ? 11.358 2.486 -2.645 1.00 78.06 88 VAL A CA 1
ATOM 720 C C . VAL A 1 88 ? 10.357 2.763 -3.762 1.00 78.06 88 VAL A C 1
ATOM 722 O O . VAL A 1 88 ? 9.235 2.251 -3.751 1.00 78.06 88 VAL A O 1
ATOM 725 N N . ARG A 1 89 ? 10.757 3.588 -4.731 1.00 81.31 89 ARG A N 1
ATOM 726 C CA . ARG A 1 89 ? 9.980 3.836 -5.948 1.00 81.31 89 ARG A CA 1
ATOM 727 C C . ARG A 1 89 ? 10.479 2.902 -7.040 1.00 81.31 89 ARG A C 1
ATOM 729 O O . ARG A 1 89 ? 11.600 3.055 -7.514 1.00 81.31 89 ARG A O 1
ATOM 736 N N . TYR A 1 90 ? 9.640 1.954 -7.433 1.00 79.94 90 TYR A N 1
ATOM 737 C CA . TYR A 1 90 ? 9.909 1.079 -8.567 1.00 79.94 90 TYR A CA 1
ATOM 738 C C . TYR A 1 90 ? 9.164 1.579 -9.800 1.00 79.94 90 TYR A C 1
ATOM 740 O O . TYR A 1 90 ? 8.019 2.020 -9.699 1.00 79.94 90 TYR A O 1
ATOM 748 N N . GLN A 1 91 ? 9.820 1.500 -10.955 1.00 81.25 91 GLN A N 1
ATOM 749 C CA . GLN A 1 91 ? 9.199 1.756 -12.251 1.00 81.25 91 GLN A CA 1
ATOM 750 C C . GLN A 1 91 ? 8.852 0.426 -12.912 1.00 81.25 91 GLN A C 1
ATOM 752 O O . GLN A 1 91 ? 9.617 -0.537 -12.828 1.00 81.25 91 GLN A O 1
ATOM 757 N N . VAL A 1 92 ? 7.699 0.379 -13.572 1.00 84.19 92 VAL A N 1
ATOM 758 C CA . VAL A 1 92 ? 7.304 -0.757 -14.404 1.00 84.19 92 VAL A CA 1
ATOM 759 C C . VAL A 1 92 ? 7.797 -0.475 -15.816 1.00 84.19 92 VAL A C 1
ATOM 761 O O . VAL A 1 92 ? 7.461 0.556 -16.392 1.00 84.19 92 VAL A O 1
ATOM 764 N N . VAL A 1 93 ? 8.610 -1.378 -16.360 1.00 87.19 93 VAL A N 1
ATOM 765 C CA . VAL A 1 93 ? 9.177 -1.250 -17.707 1.00 87.19 93 VAL A CA 1
ATOM 766 C C . VAL A 1 93 ? 8.905 -2.510 -18.510 1.00 87.19 93 VAL A C 1
ATOM 768 O O . VAL A 1 93 ? 8.939 -3.621 -17.979 1.00 87.19 93 VAL A O 1
ATOM 771 N N . GLN A 1 94 ? 8.657 -2.340 -19.805 1.00 88.81 94 GLN A N 1
ATOM 772 C CA . GLN A 1 94 ? 8.571 -3.455 -20.735 1.00 88.81 94 GLN A CA 1
ATOM 773 C C . GLN A 1 94 ? 9.954 -3.713 -21.331 1.00 88.81 94 GLN A C 1
ATOM 775 O O . GLN A 1 94 ? 10.547 -2.837 -21.957 1.00 88.81 94 GLN A O 1
ATOM 780 N N . LEU A 1 95 ? 10.474 -4.918 -21.111 1.00 91.12 95 LEU A N 1
ATOM 781 C CA . LEU A 1 95 ? 11.782 -5.320 -21.613 1.00 91.12 95 LEU A CA 1
ATOM 782 C C . LEU A 1 95 ? 11.634 -5.988 -22.979 1.00 91.12 95 LEU A C 1
ATOM 784 O O . LEU A 1 95 ? 10.824 -6.898 -23.151 1.00 91.12 95 LEU A O 1
ATOM 788 N N . PHE A 1 96 ? 12.460 -5.557 -23.927 1.00 93.25 96 PHE A N 1
ATOM 789 C CA . PHE A 1 96 ? 12.615 -6.203 -25.225 1.00 93.25 96 PHE A CA 1
ATOM 790 C C . PHE A 1 96 ? 13.969 -6.919 -25.294 1.00 93.25 96 PHE A C 1
ATOM 792 O O . PHE A 1 96 ? 14.907 -6.513 -24.601 1.00 93.25 96 PHE A O 1
ATOM 799 N N . PRO A 1 97 ? 14.103 -7.968 -26.127 1.00 94.06 97 PRO A N 1
ATOM 800 C CA . PRO A 1 97 ? 15.394 -8.586 -26.398 1.00 94.06 97 PRO A CA 1
ATOM 801 C C . PRO A 1 97 ? 16.437 -7.548 -26.844 1.00 94.06 97 PRO A C 1
ATOM 803 O O . PRO A 1 97 ? 16.076 -6.540 -27.466 1.00 94.06 97 PRO A O 1
ATOM 806 N N . PRO A 1 98 ? 17.731 -7.783 -26.567 1.00 90.19 98 PRO A N 1
ATOM 807 C CA . PRO A 1 98 ? 18.781 -6.885 -27.026 1.00 90.19 98 PRO A CA 1
ATOM 808 C C . PRO A 1 98 ? 18.721 -6.736 -28.555 1.00 90.19 98 PRO A C 1
ATOM 810 O O . PRO A 1 98 ? 18.508 -7.714 -29.269 1.00 90.19 98 PRO A O 1
ATOM 813 N N . ASN A 1 99 ? 18.903 -5.507 -29.048 1.00 90.00 99 ASN A N 1
ATOM 814 C CA . ASN A 1 99 ? 18.832 -5.136 -30.471 1.00 90.00 99 ASN A CA 1
ATOM 815 C C . ASN A 1 99 ? 17.463 -5.349 -31.148 1.00 90.00 99 ASN A C 1
ATOM 817 O O . ASN A 1 99 ? 17.394 -5.553 -32.361 1.00 90.00 99 ASN A O 1
ATOM 821 N N . SER A 1 100 ? 16.356 -5.294 -30.400 1.00 94.00 100 SER A N 1
ATOM 822 C CA . SER A 1 100 ? 15.027 -5.328 -31.019 1.00 94.00 100 SER A CA 1
ATOM 823 C C . SER A 1 100 ? 14.735 -4.047 -31.818 1.00 94.00 100 SER A C 1
ATOM 825 O O . SER A 1 100 ? 14.954 -2.936 -31.338 1.00 94.00 100 SER A O 1
ATOM 827 N N . LEU A 1 101 ? 14.147 -4.197 -33.009 1.00 93.25 101 LEU A N 1
ATOM 828 C CA . LEU A 1 101 ? 13.673 -3.077 -33.841 1.00 93.25 101 LEU A CA 1
ATOM 829 C C . LEU A 1 101 ? 12.504 -2.298 -33.207 1.00 93.25 101 LEU A C 1
ATOM 831 O O . LEU A 1 101 ? 12.146 -1.214 -33.669 1.00 93.25 101 LEU A O 1
ATOM 835 N N . TYR A 1 102 ? 11.862 -2.875 -32.189 1.00 93.12 102 TYR A N 1
ATOM 836 C CA . TYR A 1 102 ? 10.684 -2.308 -31.538 1.00 93.12 102 TYR A CA 1
ATOM 837 C C . TYR A 1 102 ? 11.035 -1.427 -30.344 1.00 93.12 102 TYR A C 1
ATOM 839 O O . TYR A 1 102 ? 10.201 -0.615 -29.952 1.00 93.12 102 TYR A O 1
ATOM 847 N N . THR A 1 103 ? 12.251 -1.544 -29.803 1.00 93.81 103 THR A N 1
ATOM 848 C CA . THR A 1 103 ? 12.679 -0.805 -28.611 1.00 93.81 103 THR A CA 1
ATOM 849 C C . THR A 1 103 ? 12.521 0.700 -28.816 1.00 93.81 103 THR A C 1
ATOM 851 O O . THR A 1 103 ? 11.850 1.354 -28.024 1.00 93.81 103 THR A O 1
ATOM 854 N N . ASP A 1 104 ? 13.034 1.241 -29.924 1.00 92.50 104 ASP A N 1
ATOM 855 C CA . ASP A 1 104 ? 12.984 2.685 -30.197 1.00 92.50 104 ASP A CA 1
ATOM 856 C C . ASP A 1 104 ? 11.560 3.183 -30.448 1.00 92.50 104 ASP A C 1
ATOM 858 O O . ASP A 1 104 ? 11.166 4.261 -29.996 1.00 92.50 104 ASP A O 1
ATOM 862 N N . LYS A 1 105 ? 10.758 2.385 -31.162 1.00 94.25 105 LYS A N 1
ATOM 863 C CA . LYS A 1 105 ? 9.356 2.719 -31.437 1.00 94.25 105 LYS A CA 1
ATOM 864 C C . LYS A 1 105 ? 8.534 2.726 -30.154 1.00 94.25 105 LYS A C 1
ATOM 866 O O . LYS A 1 105 ? 7.763 3.658 -29.944 1.00 94.25 105 LYS A O 1
ATOM 871 N N . MET A 1 106 ? 8.716 1.719 -29.300 1.00 94.12 106 MET A N 1
ATOM 872 C CA . MET A 1 106 ? 8.002 1.624 -28.033 1.00 94.12 106 MET A CA 1
ATOM 873 C C . MET A 1 106 ? 8.449 2.715 -27.063 1.00 94.12 106 MET A C 1
ATOM 875 O O . MET A 1 106 ? 7.604 3.335 -26.430 1.00 94.12 106 MET A O 1
ATOM 879 N N . ASN A 1 107 ? 9.747 3.016 -26.993 1.00 93.06 107 ASN A N 1
ATOM 880 C CA . ASN A 1 107 ? 10.248 4.086 -26.136 1.00 93.06 107 ASN A CA 1
ATOM 881 C C . ASN A 1 107 ? 9.640 5.442 -26.534 1.00 93.06 107 ASN A C 1
ATOM 883 O O . ASN A 1 107 ? 9.065 6.130 -25.697 1.00 93.06 107 ASN A O 1
ATOM 887 N N . ASN A 1 108 ? 9.643 5.767 -27.833 1.00 94.81 108 ASN A N 1
ATOM 888 C CA . ASN A 1 108 ? 8.986 6.974 -28.348 1.00 94.81 108 ASN A CA 1
ATOM 889 C C . ASN A 1 108 ? 7.477 6.993 -28.070 1.00 94.81 108 ASN A C 1
ATOM 891 O O . ASN A 1 108 ? 6.921 8.043 -27.753 1.00 94.81 108 ASN A O 1
ATOM 895 N N . PHE A 1 109 ? 6.803 5.847 -28.192 1.00 93.88 109 PHE A N 1
ATOM 896 C CA . PHE A 1 109 ? 5.384 5.733 -27.868 1.00 93.88 109 PHE A CA 1
ATOM 897 C C . PHE A 1 109 ? 5.116 6.006 -26.384 1.00 93.88 109 PHE A C 1
ATOM 899 O O . PHE A 1 109 ? 4.206 6.771 -26.072 1.00 93.88 109 PHE A O 1
ATOM 906 N N . VAL A 1 110 ? 5.910 5.432 -25.477 1.00 93.44 110 VAL A N 1
ATOM 907 C CA . VAL A 1 110 ? 5.776 5.641 -24.029 1.00 93.44 110 VAL A CA 1
ATOM 908 C C . VAL A 1 110 ? 6.034 7.102 -23.670 1.00 93.44 110 VAL A C 1
ATOM 910 O O . VAL A 1 110 ? 5.224 7.693 -22.961 1.00 93.44 110 VAL A O 1
ATOM 913 N N . THR A 1 111 ? 7.095 7.714 -24.207 1.00 93.50 111 THR A N 1
ATOM 914 C CA . THR A 1 111 ? 7.393 9.136 -23.980 1.00 93.50 111 THR A CA 1
ATOM 915 C C . THR A 1 111 ? 6.240 10.025 -24.435 1.00 93.50 111 THR A C 1
ATOM 917 O O . THR A 1 111 ? 5.740 10.816 -23.641 1.00 93.50 111 THR A O 1
ATOM 920 N N . ARG A 1 112 ? 5.739 9.839 -25.663 1.00 95.88 112 ARG A N 1
ATOM 921 C CA . ARG A 1 112 ? 4.600 10.620 -26.174 1.00 95.88 112 ARG A CA 1
ATOM 922 C C . ARG A 1 112 ? 3.317 10.367 -25.389 1.00 95.88 112 ARG A C 1
ATOM 924 O O . ARG A 1 112 ? 2.572 11.298 -25.116 1.00 95.88 112 ARG A O 1
ATOM 931 N N . SER A 1 113 ? 3.049 9.120 -25.008 1.00 95.19 113 SER A N 1
ATOM 932 C CA . SER A 1 113 ? 1.866 8.774 -24.208 1.00 95.19 113 SER A CA 1
ATOM 933 C C . SER A 1 113 ? 1.906 9.437 -22.834 1.00 95.19 113 SER A C 1
ATOM 935 O O . SER A 1 113 ? 0.869 9.857 -22.328 1.00 95.19 113 SER A O 1
ATOM 937 N N . ASN A 1 114 ? 3.099 9.565 -22.250 1.00 92.81 114 ASN A N 1
ATOM 938 C CA . ASN A 1 114 ? 3.305 10.286 -21.002 1.00 92.81 114 ASN A CA 1
ATOM 939 C C . ASN A 1 114 ? 3.130 11.804 -21.187 1.00 92.81 114 ASN A C 1
ATOM 941 O O . ASN A 1 114 ? 2.403 12.431 -20.427 1.00 92.81 114 ASN A O 1
ATOM 945 N N . GLU A 1 115 ? 3.721 12.392 -22.233 1.00 95.12 115 GLU A N 1
ATOM 946 C CA . GLU A 1 115 ? 3.577 13.824 -22.557 1.00 95.12 115 GLU A CA 1
ATOM 947 C C . GLU A 1 115 ? 2.121 14.233 -22.820 1.00 95.12 115 GLU A C 1
ATOM 949 O O . GLU A 1 115 ? 1.698 15.320 -22.433 1.00 95.12 115 GLU A O 1
ATOM 954 N N . HIS A 1 116 ? 1.339 13.357 -23.452 1.00 96.19 116 HIS A N 1
ATOM 955 C CA . HIS A 1 116 ? -0.083 13.581 -23.707 1.00 96.19 116 HIS A CA 1
ATOM 956 C C . HIS A 1 116 ? -0.990 13.266 -22.506 1.00 96.19 116 HIS A C 1
ATOM 958 O O . HIS A 1 116 ? -2.199 13.460 -22.610 1.00 96.19 116 HIS A O 1
ATOM 964 N N . GLY A 1 117 ? -0.452 12.761 -21.389 1.00 94.69 117 GLY A N 1
ATOM 965 C CA . GLY A 1 117 ? -1.248 12.352 -20.225 1.00 94.69 117 GLY A CA 1
ATOM 966 C C . GLY A 1 117 ? -2.136 11.124 -20.469 1.00 94.69 117 GLY A C 1
ATOM 967 O O . GLY A 1 117 ? -3.032 10.837 -19.678 1.00 94.69 117 GLY A O 1
ATOM 968 N N . LEU A 1 118 ? -1.897 10.371 -21.550 1.00 95.31 118 LEU A N 1
ATOM 969 C CA . LEU A 1 118 ? -2.687 9.186 -21.901 1.00 95.31 118 LEU A CA 1
ATOM 970 C C . LEU A 1 118 ? -2.546 8.082 -20.843 1.00 95.31 118 LEU A C 1
ATOM 972 O O . LEU A 1 118 ? -3.498 7.357 -20.566 1.00 95.31 118 LEU A O 1
ATOM 976 N N . LEU A 1 119 ? -1.358 7.962 -20.243 1.00 91.12 119 LEU A N 1
ATOM 977 C CA . LEU A 1 119 ? -1.112 6.997 -19.169 1.00 91.12 119 LEU A CA 1
ATOM 978 C C . LEU A 1 119 ? -1.921 7.334 -17.911 1.00 91.12 119 LEU A C 1
ATOM 980 O O . LEU A 1 119 ? -2.533 6.440 -17.333 1.00 91.12 119 LEU A O 1
ATOM 984 N N . ASP A 1 120 ? -1.983 8.611 -17.529 1.00 91.69 120 ASP A N 1
ATOM 985 C CA . ASP A 1 120 ? -2.766 9.062 -16.373 1.00 91.69 120 ASP A CA 1
ATOM 986 C C . ASP A 1 120 ? -4.267 8.845 -16.595 1.00 91.69 120 ASP A C 1
ATOM 988 O O . ASP A 1 120 ? -4.983 8.419 -15.684 1.00 91.69 120 ASP A O 1
ATOM 992 N N . GLN A 1 121 ? -4.741 9.071 -17.825 1.00 94.56 121 GLN A N 1
ATOM 993 C CA . GLN A 1 121 ? -6.115 8.757 -18.207 1.00 94.56 121 GLN A CA 1
ATOM 994 C C . GLN A 1 121 ? -6.404 7.258 -18.064 1.00 94.56 121 GLN A C 1
ATOM 996 O O . GLN A 1 121 ? -7.404 6.891 -17.455 1.00 94.56 121 GLN A O 1
ATOM 1001 N N . LEU A 1 122 ? -5.520 6.390 -18.562 1.00 92.31 122 LEU A N 1
ATOM 1002 C CA . LEU A 1 122 ? -5.701 4.941 -18.471 1.00 92.31 122 LEU A CA 1
ATOM 1003 C C . LEU A 1 122 ? -5.748 4.452 -17.015 1.00 92.31 122 LEU A C 1
ATOM 1005 O O . LEU A 1 122 ? -6.566 3.596 -16.676 1.00 92.31 122 LEU A O 1
ATOM 1009 N N . VAL A 1 123 ? -4.885 4.995 -16.151 1.00 89.06 123 VAL A N 1
ATOM 1010 C CA . VAL A 1 123 ? -4.894 4.681 -14.714 1.00 89.06 123 VAL A CA 1
ATOM 1011 C C . VAL A 1 123 ? -6.213 5.118 -14.084 1.00 89.06 123 VAL A C 1
ATOM 1013 O O . VAL A 1 123 ? -6.842 4.331 -13.381 1.00 89.06 123 VAL A O 1
ATOM 1016 N N . THR A 1 124 ? -6.669 6.333 -14.391 1.00 89.62 124 THR A N 1
ATOM 1017 C CA . THR A 1 124 ? -7.933 6.871 -13.874 1.00 89.62 124 THR A CA 1
ATOM 1018 C C . THR A 1 124 ? -9.135 6.045 -14.341 1.00 89.62 124 THR A C 1
ATOM 1020 O O . THR A 1 124 ? -10.010 5.728 -13.539 1.00 89.62 124 THR A O 1
ATOM 1023 N N . ASP A 1 125 ? -9.176 5.648 -15.615 1.00 91.31 125 ASP A N 1
ATOM 1024 C CA . ASP A 1 125 ? -10.245 4.812 -16.173 1.00 91.31 125 ASP A CA 1
ATOM 1025 C C . ASP A 1 125 ? -10.289 3.433 -15.501 1.00 91.31 125 ASP A C 1
ATOM 1027 O O . ASP A 1 125 ? -11.364 2.942 -15.144 1.00 91.31 125 ASP A O 1
ATOM 1031 N N . ASN A 1 126 ? -9.122 2.833 -15.258 1.00 87.38 126 ASN A N 1
ATOM 1032 C CA . ASN A 1 126 ? -9.029 1.579 -14.524 1.00 87.38 126 ASN A CA 1
ATOM 1033 C C . ASN A 1 126 ? -9.498 1.736 -13.067 1.00 87.38 126 ASN A C 1
ATOM 1035 O O . ASN A 1 126 ? -10.261 0.904 -12.577 1.00 87.38 126 ASN A O 1
ATOM 1039 N N . ASP A 1 127 ? -9.111 2.814 -12.384 1.00 83.94 127 ASP A N 1
ATOM 1040 C CA . ASP A 1 127 ? -9.565 3.096 -11.018 1.00 83.94 127 ASP A CA 1
ATO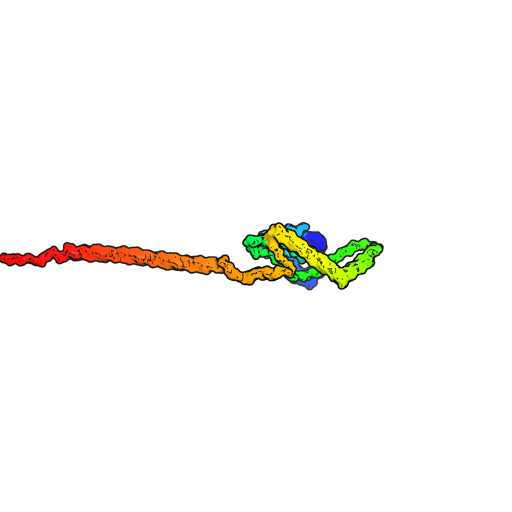M 1041 C C . ASP A 1 127 ? -11.098 3.243 -10.951 1.00 83.94 127 ASP A C 1
ATOM 1043 O O . ASP A 1 127 ? -11.746 2.681 -10.060 1.00 83.94 127 ASP A O 1
ATOM 1047 N N . TRP A 1 128 ? -11.709 3.919 -11.930 1.00 83.56 128 TRP A N 1
ATOM 1048 C CA . TRP A 1 128 ? -13.168 4.022 -12.051 1.00 83.56 128 TRP A CA 1
ATOM 1049 C C . TRP A 1 128 ? -13.849 2.670 -12.282 1.00 83.56 128 TRP A C 1
ATOM 1051 O O . TRP A 1 128 ? -14.950 2.428 -11.773 1.00 83.56 128 TRP A O 1
ATOM 1061 N N . GLU A 1 129 ? -13.229 1.774 -13.045 1.00 85.25 129 GLU A N 1
ATOM 1062 C CA . GLU A 1 129 ? -13.755 0.430 -13.277 1.00 85.25 129 GLU A CA 1
ATOM 1063 C C . GLU A 1 129 ? -13.704 -0.427 -12.008 1.00 85.25 129 GLU A C 1
ATOM 1065 O O . GLU A 1 129 ? -14.713 -1.040 -11.637 1.00 85.25 129 GLU A O 1
ATOM 1070 N N . VAL A 1 130 ? -12.586 -0.395 -11.280 1.00 80.88 130 VAL A N 1
ATOM 1071 C CA . VAL A 1 130 ? -12.453 -1.060 -9.974 1.00 80.88 130 VAL A CA 1
ATOM 1072 C C . VAL A 1 130 ? -13.520 -0.554 -9.007 1.00 80.88 130 VAL A C 1
ATOM 1074 O O . VAL A 1 130 ? -14.210 -1.353 -8.362 1.00 80.88 130 VAL A O 1
ATOM 1077 N N . GLN A 1 131 ? -13.733 0.764 -8.967 1.00 77.50 131 GLN A N 1
ATOM 1078 C CA . GLN A 1 131 ? -14.783 1.365 -8.153 1.00 77.50 131 GLN A CA 1
ATOM 1079 C C . GLN A 1 131 ? -16.174 0.838 -8.521 1.00 77.50 131 GLN A C 1
ATOM 1081 O O . GLN A 1 131 ? -16.954 0.441 -7.650 1.00 77.50 131 GLN A O 1
ATOM 1086 N N . ARG A 1 132 ? -16.487 0.791 -9.818 1.00 80.50 132 ARG A N 1
ATOM 1087 C CA . ARG A 1 132 ? -17.776 0.313 -10.329 1.00 80.50 132 ARG A CA 1
ATOM 1088 C C . ARG A 1 132 ? -18.033 -1.148 -9.958 1.00 80.50 132 ARG A C 1
ATOM 1090 O O . ARG A 1 132 ? -19.161 -1.493 -9.600 1.00 80.50 132 ARG A O 1
ATOM 1097 N N . ILE A 1 133 ? -17.015 -2.005 -10.035 1.00 76.56 133 ILE A N 1
ATOM 1098 C CA . ILE A 1 133 ? -17.112 -3.425 -9.666 1.00 76.56 133 ILE A CA 1
ATOM 1099 C C . ILE A 1 133 ? -17.401 -3.569 -8.169 1.00 76.56 133 ILE A C 1
ATOM 1101 O O . ILE A 1 133 ? -18.328 -4.285 -7.778 1.00 76.56 133 ILE A O 1
ATOM 1105 N N . ALA A 1 134 ? -16.664 -2.850 -7.327 1.00 71.56 134 ALA A N 1
ATOM 1106 C CA . ALA A 1 134 ? -16.871 -2.871 -5.885 1.00 71.56 134 ALA A CA 1
ATOM 1107 C C . ALA A 1 134 ? -18.272 -2.365 -5.493 1.00 71.56 134 ALA A C 1
ATOM 1109 O O . ALA A 1 134 ? -18.952 -3.026 -4.705 1.00 71.56 134 ALA A O 1
ATOM 1110 N N . MET A 1 135 ? -18.763 -1.283 -6.114 1.00 70.62 135 MET A N 1
ATOM 1111 C CA . MET A 1 135 ? -20.128 -0.781 -5.897 1.00 70.62 135 MET A CA 1
ATOM 1112 C C . MET A 1 135 ? -21.200 -1.811 -6.274 1.00 70.62 135 MET A C 1
ATOM 1114 O O . MET A 1 135 ? -22.111 -2.058 -5.485 1.00 70.62 135 MET A O 1
ATOM 1118 N N . LYS A 1 136 ? -21.080 -2.461 -7.443 1.00 74.31 136 LYS A N 1
ATOM 1119 C CA . LYS A 1 136 ? -22.002 -3.538 -7.865 1.00 74.31 136 LYS A CA 1
ATOM 1120 C C . LYS A 1 136 ? -22.012 -4.719 -6.892 1.00 74.31 136 LYS A C 1
ATOM 1122 O O . LYS A 1 136 ? -23.033 -5.378 -6.740 1.00 74.31 136 LYS A O 1
ATOM 1127 N N . THR A 1 137 ? -20.889 -4.962 -6.224 1.00 71.31 137 THR A N 1
ATOM 1128 C CA . THR A 1 137 ? -20.712 -6.052 -5.253 1.00 71.31 137 THR A CA 1
ATOM 1129 C C . THR A 1 137 ? -21.150 -5.649 -3.836 1.00 71.31 137 THR A C 1
ATOM 1131 O O . THR A 1 137 ? -21.049 -6.442 -2.904 1.00 71.31 137 THR A O 1
ATOM 1134 N N . GLY A 1 138 ? -21.637 -4.417 -3.636 1.00 63.69 138 GLY A N 1
ATOM 1135 C CA . GLY A 1 138 ? -22.011 -3.921 -2.311 1.00 63.69 138 GLY A CA 1
ATOM 1136 C C . GLY A 1 138 ? -20.808 -3.733 -1.379 1.00 63.69 138 GLY A C 1
ATOM 1137 O O . GLY A 1 138 ? -20.934 -3.879 -0.163 1.00 63.69 138 GLY A O 1
ATOM 1138 N N . LYS A 1 139 ? -19.626 -3.436 -1.925 1.00 65.81 139 LYS A N 1
ATOM 1139 C CA . LYS A 1 139 ? -18.421 -3.090 -1.162 1.00 65.81 139 LYS A CA 1
ATOM 1140 C C . LYS A 1 139 ? -18.168 -1.583 -1.260 1.00 65.81 139 LYS A C 1
ATOM 1142 O O . LYS A 1 139 ? -18.367 -0.985 -2.317 1.00 65.81 139 LYS A O 1
ATOM 1147 N N . LYS A 1 140 ? -17.748 -0.944 -0.162 1.00 60.78 140 LYS A N 1
ATOM 1148 C CA . LYS A 1 140 ? -17.382 0.484 -0.176 1.00 60.78 140 LYS A CA 1
ATOM 1149 C C . LYS A 1 140 ? -15.972 0.663 -0.723 1.00 60.78 140 LYS A C 1
ATOM 1151 O O . LYS A 1 140 ? -15.045 0.015 -0.246 1.00 60.78 140 LYS A O 1
ATOM 1156 N N . VAL A 1 141 ? -15.805 1.581 -1.669 1.00 57.88 141 VAL A N 1
ATOM 1157 C CA . VAL A 1 141 ? -14.493 1.878 -2.247 1.00 57.88 141 VAL A CA 1
ATOM 1158 C C . VAL A 1 141 ? -13.818 2.991 -1.469 1.00 57.88 141 VAL A C 1
ATOM 1160 O O . VAL A 1 141 ? -14.387 4.059 -1.259 1.00 57.88 141 VAL A O 1
ATOM 1163 N N . THR A 1 142 ? -12.581 2.742 -1.068 1.00 56.06 142 THR A N 1
ATOM 1164 C CA . THR A 1 142 ? -11.692 3.720 -0.451 1.00 56.06 142 THR A CA 1
ATOM 1165 C C . THR A 1 142 ? -10.517 3.970 -1.387 1.00 56.06 142 THR A C 1
ATOM 1167 O O . THR A 1 142 ? -9.496 3.304 -1.245 1.00 56.06 142 THR A O 1
ATOM 1170 N N . LYS A 1 143 ? -10.664 4.891 -2.353 1.00 47.03 143 LYS A N 1
ATOM 1171 C CA . LYS A 1 143 ? -9.599 5.813 -2.809 1.00 47.03 143 LYS A CA 1
ATOM 1172 C C . LYS A 1 143 ? -10.090 6.813 -3.863 1.00 47.03 143 LYS A C 1
ATOM 1174 O O . LYS A 1 143 ? -10.724 6.419 -4.828 1.00 47.03 143 LYS A O 1
ATOM 1179 N N . GLY A 1 144 ? -9.695 8.076 -3.656 1.00 49.47 144 GLY A N 1
ATOM 1180 C CA . GLY A 1 144 ? -9.464 9.101 -4.683 1.00 49.47 144 GLY A CA 1
ATOM 1181 C C . GLY A 1 144 ? -10.683 9.652 -5.429 1.00 49.47 144 GLY A C 1
ATOM 1182 O O . GLY A 1 144 ? -11.129 9.055 -6.392 1.00 49.47 144 GLY A O 1
ATOM 1183 N N . LEU A 1 145 ? -11.122 10.858 -5.044 1.00 36.44 145 LEU A N 1
ATOM 1184 C CA . LEU A 1 145 ? -12.080 11.740 -5.743 1.00 36.44 145 LEU A CA 1
ATOM 1185 C C . LEU A 1 145 ? -13.594 11.466 -5.625 1.00 36.44 145 LEU A C 1
ATOM 1187 O O . LEU A 1 145 ? -14.372 11.914 -6.460 1.00 36.44 145 LEU A O 1
ATOM 1191 N N . SER A 1 146 ? -14.057 10.862 -4.535 1.00 33.47 146 SER A N 1
ATOM 1192 C CA . SER A 1 146 ? -15.460 11.035 -4.132 1.00 33.47 146 SER A CA 1
ATOM 1193 C C . SER A 1 146 ? -15.573 11.035 -2.624 1.00 33.47 146 SER A C 1
ATOM 1195 O O . SER A 1 146 ? -15.958 10.024 -2.050 1.00 33.47 146 SER A O 1
ATOM 1197 N N . GLN A 1 147 ? -15.234 12.175 -2.010 1.00 33.88 147 GLN A N 1
ATOM 1198 C CA . GLN A 1 147 ? -15.291 12.390 -0.566 1.00 33.88 147 GLN A CA 1
ATOM 1199 C C . GLN A 1 147 ? -14.376 11.385 0.171 1.00 33.88 147 GLN A C 1
ATOM 1201 O O . GLN A 1 147 ? -14.350 10.178 -0.010 1.00 33.88 147 GLN A O 1
ATOM 1206 N N . THR A 1 148 ? -13.472 11.829 1.018 1.00 31.92 148 THR A N 1
ATOM 1207 C CA . THR A 1 148 ? -13.854 11.879 2.423 1.00 31.92 148 THR A CA 1
ATOM 1208 C C . THR A 1 148 ? -15.011 10.919 2.787 1.00 31.92 148 THR A C 1
ATOM 1210 O O . THR A 1 148 ? -16.067 11.330 3.243 1.00 31.92 148 THR A O 1
ATOM 1213 N N . VAL A 1 149 ? -14.795 9.614 2.659 1.00 38.75 149 VAL A N 1
ATOM 1214 C CA . VAL A 1 149 ? -14.792 8.849 3.897 1.00 38.75 149 VAL A CA 1
ATOM 1215 C C . VAL A 1 149 ? -13.522 9.352 4.615 1.00 38.75 149 VAL A C 1
ATOM 1217 O O . VAL A 1 149 ? -12.487 8.713 4.564 1.00 38.75 149 VAL A O 1
ATOM 1220 N N . LEU A 1 150 ? -13.437 10.570 5.184 1.00 37.62 150 LEU A N 1
ATOM 1221 C CA . LEU A 1 150 ? -14.018 10.838 6.495 1.00 37.62 150 LEU A CA 1
ATOM 1222 C C . LEU A 1 150 ? -14.513 9.497 7.011 1.00 37.62 150 LEU A C 1
ATOM 1224 O O . LEU A 1 150 ? -15.687 9.150 6.901 1.00 37.62 150 LEU A O 1
ATOM 1228 N N . MET A 1 151 ? -13.554 8.668 7.456 1.00 40.56 151 MET A N 1
ATOM 1229 C CA . MET A 1 151 ? -13.810 7.899 8.660 1.00 40.56 151 MET A CA 1
ATOM 1230 C C . MET A 1 151 ? -14.426 8.937 9.572 1.00 40.56 151 MET A C 1
ATOM 1232 O O . MET A 1 151 ? -13.699 9.814 10.018 1.00 40.56 151 MET A O 1
ATOM 1236 N N . GLU A 1 152 ? -15.754 8.972 9.590 1.00 40.56 152 GLU A N 1
ATOM 1237 C CA . GLU A 1 152 ? -16.535 10.053 10.160 1.00 40.56 152 GLU A CA 1
ATOM 1238 C C . GLU A 1 152 ? -15.906 10.367 11.498 1.00 40.56 152 GLU A C 1
ATOM 1240 O O . GLU A 1 152 ? -15.891 9.453 12.323 1.00 40.56 152 GLU A O 1
ATOM 1245 N N . ASP A 1 153 ? -15.246 11.535 11.590 1.00 38.31 153 ASP A N 1
ATOM 1246 C CA . ASP A 1 153 ? -14.207 11.862 12.572 1.00 38.31 153 ASP A CA 1
ATOM 1247 C C . ASP A 1 153 ? -14.547 11.225 13.899 1.00 38.31 153 ASP A C 1
ATOM 1249 O O . ASP A 1 153 ? -15.364 11.797 14.609 1.00 38.31 153 ASP A O 1
ATOM 1253 N N . ARG A 1 154 ? -14.012 10.014 14.143 1.00 46.81 154 ARG A N 1
ATOM 1254 C CA . ARG A 1 154 ? -14.455 9.033 15.150 1.00 46.81 154 ARG A CA 1
ATOM 1255 C C . ARG A 1 154 ? -15.532 9.606 16.078 1.00 46.81 154 ARG A C 1
ATOM 1257 O O . ARG A 1 154 ? -15.225 9.964 17.214 1.00 46.81 154 ARG A O 1
ATOM 1264 N N . VAL A 1 155 ? -16.763 9.773 15.581 1.00 54.06 155 VAL A N 1
ATOM 1265 C CA . VAL A 1 155 ? -17.800 10.427 16.390 1.00 54.06 155 VAL A CA 1
ATOM 1266 C C . VAL A 1 155 ? -18.061 9.439 17.504 1.00 54.06 155 VAL A C 1
ATOM 1268 O O . VAL A 1 155 ? -18.343 8.282 17.189 1.00 54.06 155 VAL A O 1
ATOM 1271 N N . LEU A 1 156 ? -17.836 9.858 18.758 1.00 50.88 156 LEU A N 1
ATOM 1272 C CA . LEU A 1 156 ? -17.774 8.977 19.929 1.00 50.88 156 LEU A CA 1
ATOM 1273 C C . LEU A 1 156 ? -18.865 7.906 19.830 1.00 50.88 156 LEU A C 1
ATOM 1275 O O . LEU A 1 156 ? -20.048 8.182 20.032 1.00 50.88 156 LEU A O 1
ATOM 1279 N N . SER A 1 157 ? -18.460 6.691 19.456 1.00 61.44 157 SER A N 1
ATOM 1280 C CA . SER A 1 157 ? -19.392 5.578 19.376 1.00 61.44 157 SER A CA 1
ATOM 1281 C C . SER A 1 157 ? -19.733 5.182 20.802 1.00 61.44 157 SER A C 1
ATOM 1283 O O . SER A 1 157 ? -18.890 5.246 21.700 1.00 61.44 157 SER A O 1
ATOM 1285 N N . VAL A 1 158 ? -20.964 4.723 21.004 1.00 64.69 158 VAL A N 1
ATOM 1286 C CA . VAL A 1 158 ? -21.443 4.227 22.300 1.00 64.69 158 VAL A CA 1
ATOM 1287 C C . VAL A 1 158 ? -20.491 3.163 22.874 1.00 64.69 158 VAL A C 1
ATOM 1289 O O . VAL A 1 158 ? -20.326 3.087 24.089 1.00 64.69 158 VAL A O 1
ATOM 1292 N N . GLU A 1 159 ? -19.793 2.424 22.006 1.00 69.81 159 GLU A N 1
ATOM 1293 C CA . GLU A 1 159 ? -18.753 1.441 22.339 1.00 69.81 159 GLU A CA 1
ATOM 1294 C C . GLU A 1 159 ? -17.598 2.023 23.177 1.00 69.81 159 GLU A C 1
ATOM 1296 O O . GLU A 1 159 ? -17.164 1.395 24.139 1.00 69.81 159 GLU A O 1
ATOM 1301 N N . ASP A 1 160 ? -17.140 3.245 22.880 1.00 68.19 160 ASP A N 1
ATOM 1302 C CA . ASP A 1 160 ? -16.043 3.894 23.617 1.00 68.19 160 ASP A CA 1
ATOM 1303 C C . ASP A 1 160 ? -16.494 4.413 24.994 1.00 68.19 160 ASP A C 1
ATOM 1305 O O . ASP A 1 160 ? -15.696 4.538 25.922 1.00 68.19 160 ASP A O 1
ATOM 1309 N N . THR A 1 161 ? -17.793 4.677 25.155 1.00 77.69 161 THR A N 1
ATOM 1310 C CA . THR A 1 161 ? -18.409 5.108 26.424 1.00 77.69 161 THR A CA 1
ATOM 1311 C C . THR A 1 161 ? -19.051 3.965 27.211 1.00 77.69 161 THR A C 1
ATOM 1313 O O . THR A 1 161 ? -19.568 4.184 28.308 1.00 77.69 161 THR A O 1
ATOM 1316 N N . GLN A 1 162 ? -19.007 2.733 26.689 1.00 83.81 162 GLN A N 1
ATOM 1317 C CA . GLN A 1 162 ? -19.681 1.574 27.275 1.00 83.81 162 GLN A CA 1
ATOM 1318 C C . GLN A 1 162 ? -19.229 1.326 28.720 1.00 83.81 162 GLN A C 1
ATOM 1320 O O . GLN A 1 162 ? -20.059 1.056 29.587 1.00 83.81 162 GLN A O 1
ATOM 1325 N N . GLY A 1 163 ? -17.933 1.494 29.002 1.00 84.56 163 GLY A N 1
ATOM 1326 C CA . GLY A 1 163 ? -17.385 1.381 30.356 1.00 84.56 163 GLY A CA 1
ATOM 1327 C C . GLY A 1 163 ? -17.920 2.445 31.322 1.00 84.56 163 GLY A C 1
ATOM 1328 O O . GLY A 1 163 ? -18.255 2.120 32.460 1.00 84.56 163 GLY A O 1
ATOM 1329 N N . MET A 1 164 ? -18.075 3.696 30.870 1.00 89.38 164 MET A N 1
ATOM 1330 C CA . MET A 1 164 ? -18.622 4.778 31.704 1.00 89.38 164 MET A CA 1
ATOM 1331 C C . MET A 1 164 ? -20.083 4.516 32.083 1.00 89.38 164 MET A C 1
ATOM 1333 O O . MET A 1 164 ? -20.452 4.689 33.245 1.00 89.38 164 MET A O 1
ATOM 1337 N N . PHE A 1 165 ? -20.903 4.040 31.141 1.00 89.75 165 PHE A N 1
ATOM 1338 C CA . PHE A 1 165 ? -22.298 3.689 31.427 1.00 89.75 165 PHE A CA 1
ATOM 1339 C C . PHE A 1 165 ? -22.428 2.472 32.350 1.00 89.75 165 PHE A C 1
ATOM 1341 O O . PHE A 1 165 ? -23.321 2.447 33.194 1.00 89.75 165 PHE A O 1
ATOM 1348 N N . LEU A 1 166 ? -21.524 1.492 32.249 1.00 91.56 166 LEU A N 1
ATOM 1349 C CA . LEU A 1 166 ? -21.510 0.314 33.127 1.00 91.56 166 LEU A CA 1
ATOM 1350 C C . LEU A 1 166 ? -21.206 0.683 34.587 1.00 91.56 166 LEU A C 1
ATOM 1352 O O . LEU A 1 166 ? -21.847 0.166 35.502 1.00 91.56 166 LEU A O 1
ATOM 1356 N N . ILE A 1 167 ? -20.268 1.611 34.807 1.00 94.62 167 ILE A N 1
ATOM 1357 C CA . ILE A 1 167 ? -19.926 2.120 36.145 1.00 94.62 167 ILE A CA 1
ATOM 1358 C C . ILE A 1 167 ? -21.077 2.951 36.720 1.00 94.62 167 ILE A C 1
ATOM 1360 O O . ILE A 1 167 ? -21.447 2.783 37.881 1.00 94.62 167 ILE A O 1
ATOM 1364 N N . LEU A 1 168 ? -21.682 3.823 35.908 1.00 93.50 168 LEU A N 1
ATOM 1365 C CA . LEU A 1 168 ? -22.824 4.625 36.346 1.00 93.50 168 LEU A CA 1
ATOM 1366 C C . LEU A 1 168 ? -24.033 3.737 36.681 1.00 93.50 168 LEU A C 1
ATOM 1368 O O . LEU A 1 168 ? -24.669 3.922 37.718 1.00 93.50 168 LEU A O 1
ATOM 1372 N N . GLY A 1 169 ? -24.304 2.725 35.853 1.00 93.75 169 GLY A N 1
ATOM 1373 C CA . GLY A 1 169 ? -25.365 1.750 36.087 1.00 93.75 169 GLY A CA 1
ATOM 1374 C C . GLY A 1 169 ? -25.161 0.944 37.370 1.00 93.75 169 GLY A C 1
ATOM 1375 O O . GLY A 1 169 ? -26.092 0.821 38.166 1.00 93.75 169 GLY A O 1
ATOM 1376 N N . SER A 1 170 ? -23.948 0.439 37.620 1.00 94.81 170 SER A N 1
ATOM 1377 C CA . SER A 1 170 ? -23.662 -0.325 38.841 1.00 94.81 170 SER A CA 1
ATOM 1378 C C . SER A 1 170 ? -23.747 0.539 40.105 1.00 94.81 170 SER A C 1
ATOM 1380 O O . SER A 1 170 ? -24.291 0.089 41.114 1.00 94.81 170 SER A O 1
ATOM 1382 N N . GLY A 1 171 ? -23.304 1.799 40.040 1.00 96.12 171 GLY A N 1
ATOM 1383 C CA . GLY A 1 171 ? -23.416 2.756 41.143 1.00 96.12 171 GLY A CA 1
ATOM 1384 C C . GLY A 1 171 ? -24.865 3.066 41.525 1.00 96.12 171 GLY A C 1
ATOM 1385 O O . GLY A 1 171 ? -25.214 3.035 42.706 1.00 96.12 171 GLY A O 1
ATOM 1386 N N . VAL A 1 172 ? -25.736 3.293 40.535 1.00 96.31 172 VAL A N 1
ATOM 1387 C CA . VAL A 1 172 ? -27.172 3.529 40.774 1.00 96.31 172 VAL A CA 1
ATOM 1388 C C . VAL A 1 172 ? -27.843 2.294 41.383 1.00 96.31 172 VAL A C 1
ATOM 1390 O O . VAL A 1 172 ? -28.644 2.418 42.309 1.00 96.31 172 VAL A O 1
ATOM 1393 N N . LEU A 1 173 ? -27.489 1.095 40.915 1.00 95.88 173 LEU A N 1
ATOM 1394 C CA . LEU A 1 173 ? -28.060 -0.160 41.409 1.00 95.88 173 LEU A CA 1
ATOM 1395 C C . LEU A 1 173 ? -27.654 -0.430 42.868 1.00 95.88 173 LEU A C 1
ATOM 1397 O O . LEU A 1 173 ? -28.499 -0.775 43.695 1.00 95.88 173 LEU A O 1
ATOM 1401 N N . MET A 1 174 ? -26.387 -0.178 43.211 1.00 94.81 174 MET A N 1
ATOM 1402 C CA . MET A 1 174 ? -25.884 -0.244 44.589 1.00 94.81 174 MET A CA 1
ATOM 1403 C C . MET A 1 174 ? -26.585 0.764 45.510 1.00 94.81 174 MET A C 1
ATOM 1405 O O . MET A 1 174 ? -26.967 0.415 46.627 1.00 94.81 174 MET A O 1
ATOM 1409 N N . ALA A 1 175 ? -26.806 1.997 45.043 1.00 94.94 175 ALA A N 1
ATOM 1410 C CA . ALA A 1 175 ? -27.506 3.023 45.816 1.00 94.94 175 ALA A CA 1
ATOM 1411 C C . ALA A 1 175 ? -28.978 2.653 46.078 1.00 94.94 175 ALA A C 1
ATOM 1413 O O . ALA A 1 175 ? -29.462 2.789 47.203 1.00 94.94 175 ALA A O 1
ATOM 1414 N N . LEU A 1 176 ? -29.680 2.131 45.066 1.00 94.75 176 LEU A N 1
ATOM 1415 C CA . LEU A 1 176 ? -31.061 1.658 45.208 1.00 94.75 176 LEU A CA 1
ATOM 1416 C C . LEU A 1 176 ? -31.169 0.473 46.175 1.00 94.75 176 LEU A C 1
ATOM 1418 O O . LEU A 1 176 ? -32.093 0.430 46.991 1.00 94.75 176 LEU A O 1
ATOM 1422 N N . LEU A 1 177 ? -30.220 -0.466 46.129 1.00 94.06 177 LEU A N 1
ATOM 1423 C CA . LEU A 1 177 ? -30.156 -1.582 47.075 1.00 94.06 177 LEU A CA 1
ATOM 1424 C C . LEU A 1 177 ? -29.945 -1.095 48.514 1.00 94.06 177 LEU A C 1
ATOM 1426 O O . LEU A 1 177 ? -30.654 -1.545 49.414 1.00 94.06 177 LEU A O 1
ATOM 1430 N N . ALA A 1 178 ? -29.037 -0.141 48.733 1.00 94.50 178 ALA A N 1
ATOM 1431 C CA . ALA A 1 178 ? -28.793 0.433 50.057 1.00 94.50 178 ALA A CA 1
ATOM 1432 C C . ALA A 1 178 ? -30.048 1.122 50.630 1.00 94.50 178 ALA A C 1
ATOM 1434 O O . ALA A 1 178 ? -30.446 0.837 51.760 1.00 94.50 178 ALA A O 1
ATOM 1435 N N . LEU A 1 179 ? -30.731 1.944 49.823 1.00 93.19 179 LEU A N 1
ATOM 1436 C CA . LEU A 1 179 ? -31.995 2.593 50.202 1.00 93.19 179 LEU A CA 1
ATOM 1437 C C . LEU A 1 179 ? -33.105 1.583 50.522 1.00 93.19 179 LEU A C 1
ATOM 1439 O O . LEU A 1 179 ? -33.872 1.768 51.469 1.00 93.19 179 LEU A O 1
ATOM 1443 N N . SER A 1 180 ? -33.186 0.500 49.749 1.00 89.06 180 SER A N 1
ATOM 1444 C CA . SER A 1 180 ? -34.176 -0.560 49.963 1.00 89.06 180 SER A CA 1
ATOM 1445 C C . SER A 1 180 ? -33.948 -1.282 51.294 1.00 89.06 180 SER A C 1
ATOM 1447 O O . SER A 1 180 ? -34.899 -1.523 52.040 1.00 89.06 180 SER A O 1
ATOM 1449 N N . LEU A 1 181 ? -32.689 -1.576 51.631 1.00 91.31 181 LEU A N 1
ATOM 1450 C CA . LEU A 1 181 ? -32.323 -2.198 52.905 1.00 91.31 181 LEU A CA 1
ATOM 1451 C C . LEU A 1 181 ? -32.607 -1.279 54.095 1.00 91.31 181 LEU A C 1
ATOM 1453 O O . LEU A 1 181 ? -33.102 -1.744 55.122 1.00 91.31 181 LEU A O 1
ATOM 1457 N N . GLU A 1 182 ? -32.357 0.022 53.957 1.00 90.44 182 GLU A N 1
ATOM 1458 C CA . GLU A 1 182 ? -32.658 0.994 55.007 1.00 90.44 182 GLU A CA 1
ATOM 1459 C C . GLU A 1 182 ? -34.166 1.101 55.263 1.00 90.44 182 GLU A C 1
ATOM 1461 O O . GLU A 1 182 ? -34.606 1.084 56.414 1.00 90.44 182 GLU A O 1
ATOM 1466 N N . LYS A 1 183 ? -34.987 1.127 54.205 1.00 87.81 183 LYS A N 1
ATOM 1467 C CA . LYS A 1 183 ? -36.451 1.135 54.346 1.00 87.81 183 LYS A CA 1
ATOM 1468 C C . LYS A 1 183 ? -36.984 -0.140 54.992 1.00 87.81 183 LYS A C 1
ATOM 1470 O O . LYS A 1 183 ? -37.859 -0.051 55.854 1.00 87.81 183 LYS A O 1
ATOM 1475 N N . LEU A 1 184 ? -36.454 -1.306 54.624 1.00 85.81 184 LEU A N 1
ATOM 1476 C CA . LEU A 1 184 ? -36.852 -2.581 55.225 1.00 85.81 184 LEU A CA 1
ATOM 1477 C C . LEU A 1 184 ? -36.448 -2.658 56.704 1.00 85.81 184 LEU A C 1
ATOM 1479 O O . LEU A 1 184 ? -37.296 -2.948 57.548 1.00 85.81 184 LEU A O 1
ATOM 1483 N N . ASN A 1 185 ? -35.202 -2.320 57.046 1.00 80.69 185 ASN A N 1
ATOM 1484 C CA . ASN A 1 185 ? -34.742 -2.323 58.437 1.00 80.69 185 ASN A CA 1
ATOM 1485 C C . ASN A 1 185 ? -35.448 -1.263 59.289 1.00 80.69 185 ASN A C 1
ATOM 1487 O O . ASN A 1 185 ? -35.838 -1.552 60.419 1.00 80.69 185 ASN A O 1
ATOM 1491 N N . GLY A 1 186 ? -35.672 -0.062 58.753 1.00 80.94 186 GLY A N 1
ATOM 1492 C CA . GLY A 1 186 ? -36.427 0.994 59.425 1.00 80.94 186 GLY A CA 1
ATOM 1493 C C . GLY A 1 186 ? -37.876 0.587 59.703 1.00 80.94 186 GLY A C 1
ATOM 1494 O O . GLY A 1 186 ? -38.377 0.818 60.802 1.00 80.94 186 GLY A O 1
ATOM 1495 N N . CYS A 1 187 ? -38.530 -0.096 58.756 1.00 77.50 187 CYS A N 1
ATOM 1496 C CA . CYS A 1 187 ? -39.876 -0.638 58.948 1.00 77.50 187 CYS A CA 1
ATOM 1497 C C . CYS A 1 187 ? -39.897 -1.739 60.022 1.00 77.50 187 CYS A C 1
ATOM 1499 O O . CYS A 1 187 ? -40.738 -1.712 60.919 1.00 77.50 187 CYS A O 1
ATOM 1501 N N . ILE A 1 188 ? -38.930 -2.664 60.000 1.00 77.12 188 ILE A N 1
ATOM 1502 C CA . ILE A 1 188 ? -38.811 -3.731 61.005 1.00 77.12 188 ILE A CA 1
ATOM 1503 C C . ILE A 1 188 ? -38.586 -3.145 62.405 1.00 77.12 188 ILE A C 1
ATOM 1505 O O . ILE A 1 188 ? -39.231 -3.583 63.358 1.00 77.12 188 ILE A O 1
ATOM 1509 N N . VAL A 1 189 ? -37.715 -2.141 62.548 1.00 79.31 189 VAL A N 1
ATOM 1510 C CA . VAL A 1 189 ? -37.462 -1.464 63.832 1.00 79.31 189 VAL A CA 1
ATOM 1511 C C . VAL A 1 189 ? -38.696 -0.692 64.305 1.00 79.31 189 VAL A C 1
ATOM 1513 O O . VAL A 1 189 ? -39.056 -0.802 65.477 1.00 79.31 189 VAL A O 1
ATOM 1516 N N . ALA A 1 190 ? -39.394 0.018 63.413 1.00 73.06 190 ALA A N 1
ATOM 1517 C CA . ALA A 1 190 ? -40.627 0.733 63.743 1.00 73.06 190 ALA A CA 1
ATOM 1518 C C . ALA A 1 190 ? -41.751 -0.217 64.191 1.00 73.06 190 ALA A C 1
ATOM 1520 O O . ALA A 1 190 ? -42.413 0.040 65.196 1.00 73.06 190 ALA A O 1
ATOM 1521 N N . LEU A 1 191 ? -41.928 -1.356 63.513 1.00 69.50 191 LEU A N 1
ATOM 1522 C CA . LEU A 1 191 ? -42.887 -2.390 63.913 1.00 69.50 191 LEU A CA 1
ATOM 1523 C C . LEU A 1 191 ? -42.510 -3.022 65.260 1.00 69.50 191 LEU A C 1
ATOM 1525 O O . LEU A 1 191 ? -43.387 -3.266 66.087 1.00 69.50 191 LEU A O 1
ATOM 1529 N N . ARG A 1 192 ? -41.212 -3.226 65.534 1.00 68.06 192 ARG A N 1
ATOM 1530 C CA . ARG A 1 192 ? -40.727 -3.717 66.837 1.00 68.06 192 ARG A CA 1
ATOM 1531 C C . ARG A 1 192 ? -40.957 -2.710 67.966 1.00 68.06 192 ARG A C 1
ATOM 1533 O O . ARG A 1 192 ? -41.304 -3.120 69.070 1.00 68.06 192 ARG A O 1
ATOM 1540 N N . ALA A 1 193 ? -40.784 -1.415 67.699 1.00 65.69 193 ALA A N 1
ATOM 1541 C CA . ALA A 1 193 ? -41.061 -0.344 68.655 1.00 65.69 193 ALA A CA 1
ATOM 1542 C C . ALA A 1 193 ? -42.566 -0.218 68.947 1.00 65.69 193 ALA A C 1
ATOM 1544 O O . ALA A 1 193 ? -42.949 -0.086 70.109 1.00 65.69 193 ALA A O 1
ATOM 1545 N N . ARG A 1 194 ? -43.421 -0.364 67.925 1.00 60.59 194 ARG A N 1
ATOM 1546 C CA . ARG A 1 194 ? -44.885 -0.371 68.076 1.00 60.59 194 ARG A CA 1
ATOM 1547 C C . ARG A 1 194 ? -45.365 -1.559 68.920 1.00 60.59 194 ARG A C 1
ATOM 1549 O O . ARG A 1 194 ? -46.059 -1.356 69.907 1.00 60.59 194 ARG A O 1
ATOM 1556 N N . ASN A 1 195 ? -44.844 -2.760 68.650 1.00 58.12 195 ASN A N 1
ATOM 1557 C CA . ASN A 1 195 ? -45.117 -3.964 69.452 1.00 58.12 195 ASN A CA 1
ATOM 1558 C C . ASN A 1 195 ? -44.616 -3.875 70.909 1.00 58.12 195 ASN A C 1
ATOM 1560 O O . ASN A 1 195 ? -45.080 -4.620 71.772 1.00 58.12 195 ASN A O 1
ATOM 1564 N N . LYS A 1 196 ? -43.629 -3.012 71.196 1.00 54.94 196 LYS A N 1
ATOM 1565 C CA . LYS A 1 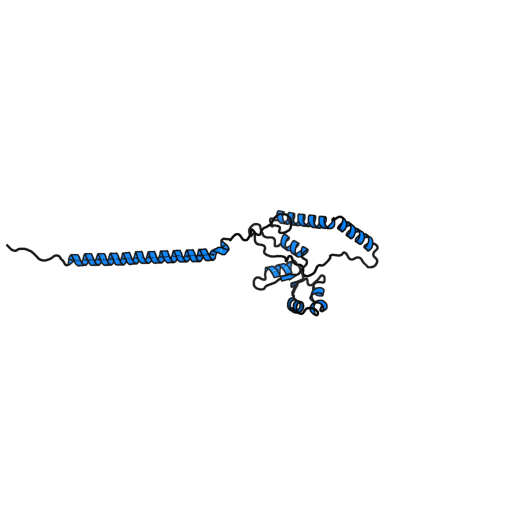196 ? -43.146 -2.756 72.563 1.00 54.94 196 LYS A CA 1
ATOM 1566 C C . LYS A 1 196 ? -44.034 -1.746 73.298 1.00 54.94 196 LYS A C 1
ATOM 1568 O O . LYS A 1 196 ? -44.193 -1.885 74.503 1.00 54.94 196 LYS A O 1
ATOM 1573 N N . SER A 1 197 ? -44.623 -0.779 72.590 1.00 53.22 197 SER A N 1
ATOM 1574 C CA . SER A 1 197 ? -45.586 0.182 73.146 1.00 53.22 197 SER A CA 1
ATOM 1575 C C . SER A 1 197 ? -46.909 -0.490 73.527 1.00 53.22 197 SER A C 1
ATOM 1577 O O . SER A 1 197 ? -47.388 -0.279 74.637 1.00 53.22 197 SER A O 1
ATOM 1579 N N . ASP A 1 198 ? -47.437 -1.374 72.673 1.00 53.59 198 ASP A N 1
ATOM 1580 C CA . ASP A 1 198 ? -48.687 -2.102 72.955 1.00 53.59 198 ASP A CA 1
ATOM 1581 C C . ASP A 1 198 ? -48.549 -3.038 74.172 1.00 53.59 198 ASP A C 1
ATOM 1583 O O . ASP A 1 198 ? -49.470 -3.173 74.970 1.00 53.59 198 ASP A O 1
ATOM 1587 N N . ARG A 1 199 ? -47.354 -3.601 74.411 1.00 51.00 199 ARG A N 1
ATOM 1588 C CA . ARG A 1 199 ? -47.082 -4.436 75.597 1.00 51.00 199 ARG A CA 1
ATOM 1589 C C . ARG A 1 199 ? -46.902 -3.664 76.910 1.00 51.00 199 ARG A C 1
ATOM 1591 O O . ARG A 1 199 ? -46.960 -4.275 77.972 1.00 51.00 199 ARG A O 1
ATOM 1598 N N . VAL A 1 200 ? -46.640 -2.357 76.862 1.00 52.97 200 VAL A N 1
ATOM 1599 C CA . VAL A 1 200 ? -46.507 -1.514 78.068 1.00 52.97 200 VAL A CA 1
ATOM 1600 C C . VAL A 1 200 ? -47.873 -0.993 78.527 1.00 52.97 200 VAL A C 1
ATOM 1602 O O . VAL A 1 200 ? -48.055 -0.728 79.712 1.00 52.97 200 VAL A O 1
ATOM 1605 N N . GLN A 1 201 ? -48.854 -0.910 77.625 1.00 46.62 201 GLN A N 1
ATOM 1606 C CA . GLN A 1 201 ? -50.191 -0.409 77.941 1.00 46.62 201 GLN A CA 1
ATOM 1607 C C . GLN A 1 201 ? -51.096 -1.465 78.613 1.00 46.62 201 GLN A C 1
ATOM 1609 O O . GLN A 1 201 ? -51.959 -1.093 79.404 1.00 46.62 201 GLN A O 1
ATOM 1614 N N . ASP A 1 202 ? -50.824 -2.763 78.421 1.00 48.50 202 ASP A N 1
ATOM 1615 C CA . ASP A 1 202 ? -51.546 -3.874 79.076 1.00 48.50 202 ASP A CA 1
ATOM 1616 C C . ASP A 1 202 ? -51.151 -4.128 80.549 1.00 48.50 202 ASP A C 1
ATOM 1618 O O . ASP A 1 202 ? -51.841 -4.855 81.260 1.00 48.50 202 ASP A O 1
ATOM 1622 N N . HIS A 1 203 ? -50.074 -3.516 81.054 1.00 48.91 203 HIS A N 1
ATOM 1623 C CA . HIS A 1 203 ? -49.651 -3.647 82.461 1.00 48.91 203 HIS A CA 1
ATOM 1624 C C . HIS A 1 203 ? -49.936 -2.402 83.324 1.00 48.91 203 HIS A C 1
ATOM 1626 O O . HIS A 1 203 ? -49.466 -2.322 84.458 1.00 48.91 203 HIS A O 1
ATOM 1632 N N . GLY A 1 204 ? -50.702 -1.432 82.810 1.00 44.78 204 GLY A N 1
ATOM 1633 C CA . GLY A 1 204 ? -50.926 -0.128 83.448 1.00 44.78 204 GLY A CA 1
ATOM 1634 C C . GLY A 1 204 ? -52.346 0.166 83.944 1.00 44.78 204 GLY A C 1
ATOM 1635 O O . GLY A 1 204 ? -52.614 1.317 84.279 1.00 44.78 204 GLY A O 1
ATOM 1636 N N . VAL A 1 205 ? -53.262 -0.809 83.981 1.00 47.31 205 VAL A N 1
ATOM 1637 C CA . VAL A 1 205 ? -54.636 -0.589 84.474 1.00 47.31 205 VAL A CA 1
ATOM 1638 C C . VAL A 1 205 ? -54.993 -1.620 85.538 1.00 47.31 205 VAL A C 1
ATOM 1640 O O . VAL A 1 205 ? -55.659 -2.609 85.260 1.00 47.31 205 VAL A O 1
ATOM 1643 N N . ASP A 1 206 ? -54.572 -1.370 86.777 1.00 46.62 206 ASP A N 1
ATOM 1644 C CA . ASP A 1 206 ? -55.381 -1.759 87.929 1.00 46.62 206 ASP A CA 1
ATOM 1645 C C . ASP A 1 206 ? -55.084 -0.869 89.147 1.00 46.62 206 ASP A C 1
ATOM 1647 O O . ASP A 1 206 ? -53.978 -0.356 89.297 1.00 46.62 206 ASP A O 1
ATOM 1651 N N . PHE A 1 207 ? -56.093 -0.723 90.009 1.00 47.78 207 PHE A N 1
ATOM 1652 C CA . PHE A 1 207 ? -56.190 0.116 91.219 1.00 47.78 207 PHE A CA 1
ATOM 1653 C C . PHE A 1 207 ? -56.553 1.605 91.061 1.00 47.78 207 PHE A C 1
ATOM 1655 O O . PHE A 1 207 ? -55.711 2.492 91.153 1.00 47.78 207 PHE A O 1
ATOM 1662 N N . ASN A 1 208 ? -57.861 1.896 91.077 1.00 38.34 208 ASN A N 1
ATOM 1663 C CA . ASN A 1 208 ? -58.477 2.393 92.319 1.00 38.34 208 ASN A CA 1
ATOM 1664 C C . ASN A 1 208 ? -60.012 2.262 92.286 1.00 38.34 208 ASN A C 1
ATOM 1666 O O . ASN A 1 208 ? -60.677 2.839 91.429 1.00 38.34 208 ASN A O 1
ATOM 1670 N N . ARG A 1 209 ? -60.583 1.515 93.240 1.00 41.72 209 ARG A N 1
ATOM 1671 C CA . ARG A 1 209 ? -62.033 1.395 93.472 1.00 41.72 209 ARG A CA 1
ATOM 1672 C C . ARG A 1 209 ? -62.339 2.067 94.823 1.00 41.72 209 ARG A C 1
ATOM 1674 O O . ARG A 1 209 ? -61.762 1.625 95.817 1.00 41.72 209 ARG A O 1
ATOM 1681 N N . PRO A 1 210 ? -63.208 3.090 94.918 1.00 41.38 210 PRO A N 1
ATOM 1682 C CA . PRO A 1 210 ? -63.632 3.612 96.214 1.00 41.38 210 PRO A CA 1
ATOM 1683 C C . PRO A 1 210 ? -64.612 2.632 96.876 1.00 41.38 210 PRO A C 1
ATOM 1685 O O . PRO A 1 210 ? -65.533 2.126 96.231 1.00 41.38 210 PRO A O 1
ATOM 1688 N N . LYS A 1 211 ? -64.390 2.342 98.161 1.00 43.59 211 LYS A N 1
ATOM 1689 C CA . LYS A 1 211 ? -65.363 1.662 99.022 1.00 43.59 211 LYS A CA 1
ATOM 1690 C C . LYS A 1 211 ? -66.299 2.718 99.615 1.00 43.59 211 LYS A C 1
ATOM 1692 O O . LYS A 1 211 ? -65.810 3.725 100.125 1.00 43.59 211 LYS A O 1
ATOM 1697 N N . LEU A 1 212 ? -67.604 2.466 99.488 1.00 38.94 212 LEU A N 1
ATOM 1698 C CA . LEU A 1 212 ? -68.638 3.020 100.367 1.00 38.94 212 LEU A CA 1
ATOM 1699 C C . LEU A 1 212 ? -68.371 2.601 101.818 1.00 38.94 212 LEU A C 1
ATOM 1701 O O . LEU A 1 212 ? -67.869 1.465 102.002 1.00 38.94 212 LEU A O 1
#

Radius of gyration: 38.27 Å; chains: 1; bounding box: 94×31×134 Å